Protein AF-A0A6N2KAD8-F1 (afdb_monomer)

Mean predicted aligned error: 11.64 Å

Sequence (300 aa):
MELSVMSPTTQHYRTEHLSIYVLIYKGTITRDLGCKNCVYDIFDDVSETNFPGFKKAIWLECSQEQNEIIFVPSGWYHQVHNLEDTISINHNWFNAYNLSWVLDLLSRDYKEAKEYIEDIRDICDDFEGLCQRNLAANTGMNFSDFFIFLSRFFLANILQLCCQLREDGMSGWSSSKMAKHLVFNLASIRRIALKLTSMDFVAGNHGFFLDLMETLDDPNFLELCLDVGRIYGKIHEQQNCSFDTKKAWMVEFLDYSSHIRNLEDFVKFIDYSVAKLSATFSEEFFLVSGLNNWPLFEDQ

Foldseek 3Di:
DDDDDDDDPDDDDDPDKWKKKKKKWDDPQQQPPDDPDGDPDLPDDDDCVRGVCSVVIDIDIDMAIPPGDDDHDPPIDMDMDTPDPHDDDDDDDDALQCVVVVVVVLVVQLVVLLVVCVVCVVVDPCSLVSSQVSSCVPVVHGVLRVLVVLLLLLLLLLLLLVQVCVPPDLPCQLVAPLNLVSLSRLLSSLVVLVVVVPDPSQPPPQANDDQVVVCVVPVVSVVVSQVVQVVSCVVRVHDGGDVVSSVVVCVVLCVLRVPCGHSVSVSVSSVVSLVVVCVVSVPNPSSVCSNVPDDHPPPD

Solvent-accessible surface area (backbone atoms only — not comparable to full-atom values): 18118 Å² total; per-residue (Å²): 141,86,90,79,92,74,85,75,80,88,71,90,72,86,88,74,79,39,39,34,40,38,39,40,36,69,71,63,41,38,35,59,104,80,44,98,46,59,71,86,54,85,89,52,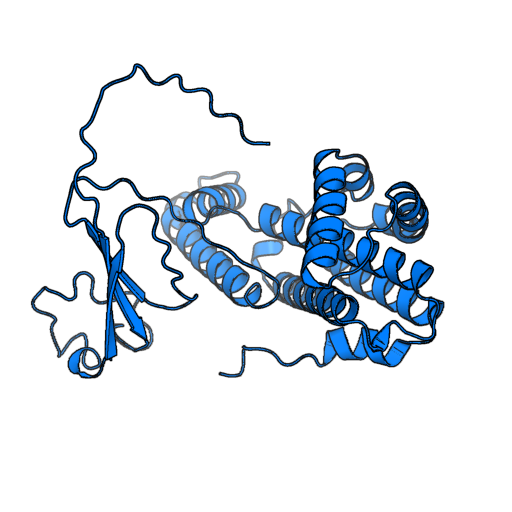94,73,54,52,91,59,23,73,40,49,89,73,50,56,78,46,78,47,73,42,47,76,93,61,82,84,86,79,62,90,93,52,50,70,52,79,44,68,79,41,95,63,86,85,86,86,82,92,84,83,49,60,91,44,50,66,60,51,51,53,49,52,52,51,46,36,52,50,42,39,64,76,50,53,90,48,46,94,79,38,96,57,48,65,62,49,28,40,51,48,19,22,72,74,72,72,48,29,70,67,54,50,48,54,49,47,52,53,52,43,51,42,35,54,44,49,52,56,50,50,58,67,74,64,40,90,87,47,52,95,75,37,67,59,50,54,51,40,46,44,39,47,22,36,45,50,54,50,45,54,56,54,66,74,41,79,83,70,70,51,95,75,56,57,71,51,60,49,68,60,47,66,70,31,67,68,48,49,50,50,42,51,48,52,41,52,50,50,19,61,78,60,78,44,84,73,78,62,67,71,64,45,56,59,54,46,62,72,58,46,82,63,34,92,64,31,52,32,59,66,41,44,48,52,48,52,53,49,55,48,52,52,49,23,67,74,64,76,43,48,67,59,62,55,42,40,51,74,65,60,88,64,81,82,84,115

Structure (mmCIF, N/CA/C/O backbone):
data_AF-A0A6N2KAD8-F1
#
_entry.id   AF-A0A6N2KAD8-F1
#
loop_
_atom_site.group_PDB
_atom_site.id
_atom_site.type_symbol
_atom_site.label_atom_id
_atom_site.label_alt_id
_atom_site.label_comp_id
_atom_site.label_asym_id
_atom_site.label_entity_id
_atom_site.label_seq_id
_atom_site.pdbx_PDB_ins_code
_atom_site.Cartn_x
_atom_site.Cartn_y
_atom_site.Cartn_z
_atom_site.occupancy
_atom_site.B_iso_or_equiv
_atom_site.auth_seq_id
_atom_site.auth_comp_id
_atom_site.auth_asym_id
_atom_site.auth_atom_id
_atom_site.pdbx_PDB_model_num
ATOM 1 N N . MET A 1 1 ? -9.937 -11.026 -9.596 1.00 23.20 1 MET A N 1
ATOM 2 C CA . MET A 1 1 ? -11.048 -11.998 -9.662 1.00 23.20 1 MET A CA 1
ATOM 3 C C . MET A 1 1 ? -11.862 -11.888 -8.378 1.00 23.20 1 MET A C 1
ATOM 5 O O . MET A 1 1 ? -11.318 -12.146 -7.315 1.00 23.20 1 MET A O 1
ATOM 9 N N . GLU A 1 2 ? -13.117 -11.454 -8.464 1.00 20.30 2 GLU A N 1
ATOM 10 C CA . GLU A 1 2 ? -14.067 -11.427 -7.344 1.00 20.30 2 GLU A CA 1
ATOM 11 C C . GLU A 1 2 ? -15.216 -12.375 -7.719 1.00 20.30 2 GLU A C 1
ATOM 13 O O . GLU A 1 2 ? -15.796 -12.251 -8.798 1.00 20.30 2 GLU A O 1
ATOM 18 N N . LEU A 1 3 ? -15.498 -13.369 -6.876 1.00 24.61 3 LEU A N 1
ATOM 19 C CA . LEU A 1 3 ? -16.671 -14.233 -6.992 1.00 24.61 3 LEU A CA 1
ATOM 20 C C . LEU A 1 3 ? -17.483 -14.074 -5.711 1.00 24.61 3 LEU A C 1
ATOM 22 O O . LEU A 1 3 ? -17.132 -14.612 -4.666 1.00 24.61 3 LEU A O 1
ATOM 26 N N . SER A 1 4 ? -18.590 -13.351 -5.823 1.00 23.39 4 SER A N 1
ATOM 27 C CA . SER A 1 4 ? -19.693 -13.381 -4.872 1.00 23.39 4 SER A CA 1
ATOM 28 C C . SER A 1 4 ? -20.973 -13.535 -5.684 1.00 23.39 4 SER A C 1
ATOM 30 O O . SER A 1 4 ? -21.429 -12.614 -6.359 1.00 23.39 4 SER A O 1
ATOM 32 N N . VAL A 1 5 ? -21.510 -14.755 -5.687 1.00 31.45 5 VAL A N 1
ATOM 33 C CA . VAL A 1 5 ? -22.859 -15.041 -6.172 1.00 31.45 5 VAL A CA 1
ATOM 34 C C . VAL A 1 5 ? -23.786 -14.902 -4.973 1.00 31.45 5 VAL A C 1
ATOM 36 O O . VAL A 1 5 ? -23.852 -15.792 -4.129 1.00 31.45 5 VAL A O 1
ATOM 39 N N . MET A 1 6 ? -24.538 -13.809 -4.917 1.00 24.03 6 MET A N 1
ATOM 40 C CA . MET A 1 6 ? -25.794 -13.759 -4.176 1.00 24.03 6 MET A CA 1
ATOM 41 C C . MET A 1 6 ? -26.866 -13.169 -5.087 1.00 24.03 6 MET A C 1
ATOM 43 O O . MET A 1 6 ? -26.789 -12.013 -5.495 1.00 24.03 6 MET A O 1
ATOM 47 N N . SER A 1 7 ? -27.866 -13.984 -5.437 1.00 29.94 7 SER A N 1
ATOM 48 C CA . SER A 1 7 ? -29.076 -13.489 -6.092 1.00 29.94 7 SER A CA 1
ATOM 49 C C . SER A 1 7 ? -29.870 -12.631 -5.105 1.00 29.94 7 SER A C 1
ATOM 51 O O . SER A 1 7 ? -30.179 -13.134 -4.021 1.00 29.94 7 SER A O 1
ATOM 53 N N . PRO A 1 8 ? -30.301 -11.414 -5.460 1.00 30.72 8 PRO A N 1
ATOM 54 C CA . PRO A 1 8 ? -31.272 -10.697 -4.660 1.00 30.72 8 PRO A CA 1
ATOM 55 C C . PRO A 1 8 ? -32.678 -11.047 -5.154 1.00 30.72 8 PRO A C 1
ATOM 57 O O . PRO A 1 8 ? -33.097 -10.661 -6.246 1.00 30.72 8 PRO A O 1
ATOM 60 N N . THR A 1 9 ? -33.435 -11.753 -4.317 1.00 27.23 9 THR A N 1
ATOM 61 C CA . THR A 1 9 ? -34.888 -11.576 -4.244 1.00 27.23 9 THR A CA 1
ATOM 62 C C . THR A 1 9 ? -35.184 -10.081 -4.154 1.00 27.23 9 THR A C 1
ATOM 64 O O . THR A 1 9 ? -34.723 -9.407 -3.236 1.00 27.23 9 THR A O 1
ATOM 67 N N . THR A 1 10 ? -35.910 -9.552 -5.136 1.00 30.08 10 THR A N 1
ATOM 68 C CA . THR A 1 10 ? -36.239 -8.130 -5.235 1.00 30.08 10 THR A CA 1
ATOM 69 C C . THR A 1 10 ? -37.211 -7.749 -4.122 1.00 30.08 10 THR A C 1
ATOM 71 O O . THR A 1 10 ? -38.413 -7.988 -4.222 1.00 30.08 10 THR A O 1
ATOM 74 N N . GLN A 1 11 ? -36.693 -7.157 -3.051 1.00 31.92 11 GLN A N 1
ATOM 75 C CA . GLN A 1 11 ? -37.492 -6.428 -2.076 1.00 31.92 11 GLN A CA 1
ATOM 76 C C . GLN A 1 11 ? -37.324 -4.939 -2.390 1.00 31.92 11 GLN A C 1
ATOM 78 O O . GLN A 1 11 ? -36.228 -4.390 -2.306 1.00 31.92 11 GLN A O 1
ATOM 83 N N . HIS A 1 12 ? -38.400 -4.306 -2.856 1.00 33.12 12 HIS A N 1
ATOM 84 C CA . HIS A 1 12 ? -38.423 -2.875 -3.139 1.00 33.12 12 HIS A CA 1
ATOM 85 C C . HIS A 1 12 ? -38.371 -2.089 -1.823 1.00 33.12 12 HIS A C 1
ATOM 87 O O . HIS A 1 12 ? -39.402 -1.877 -1.188 1.00 33.12 12 HIS A O 1
ATOM 93 N N . TYR A 1 13 ? -37.179 -1.639 -1.434 1.00 39.19 13 TYR A N 1
ATOM 94 C CA . TYR A 1 13 ? -37.015 -0.572 -0.451 1.00 39.19 13 TYR A CA 1
ATOM 95 C C . TYR A 1 13 ? -37.104 0.773 -1.181 1.00 39.19 13 TYR A C 1
ATOM 97 O O . TYR A 1 13 ? -36.435 0.982 -2.194 1.00 39.19 13 TYR A O 1
ATOM 105 N N . ARG A 1 14 ? -37.983 1.669 -0.715 1.00 37.59 14 ARG A N 1
ATOM 106 C CA . ARG A 1 14 ? -38.018 3.061 -1.185 1.00 37.59 14 ARG A CA 1
ATOM 107 C C . ARG A 1 14 ? -36.730 3.742 -0.730 1.00 37.59 14 ARG A C 1
ATOM 109 O O . ARG A 1 14 ? -36.535 3.924 0.462 1.00 37.59 14 ARG A O 1
ATOM 116 N N . THR A 1 15 ? -35.877 4.107 -1.677 1.00 42.56 15 THR A N 1
ATOM 117 C CA . THR A 1 15 ? -34.703 4.959 -1.467 1.00 42.56 15 THR A CA 1
ATOM 118 C C . THR A 1 15 ? -35.142 6.417 -1.554 1.00 42.56 15 THR A C 1
ATOM 120 O O . THR A 1 15 ? -35.030 7.039 -2.610 1.00 42.56 15 THR A O 1
ATOM 123 N N . GLU A 1 16 ? -35.728 6.944 -0.487 1.00 41.66 16 GLU A N 1
ATOM 124 C CA . GLU A 1 16 ? -35.933 8.385 -0.343 1.00 41.66 16 GLU A CA 1
ATOM 125 C C . GLU A 1 16 ? -34.997 8.844 0.770 1.00 41.66 16 GLU A C 1
ATOM 127 O O . GLU A 1 16 ? -35.239 8.503 1.916 1.00 41.66 16 GLU A O 1
ATOM 132 N N . HIS A 1 17 ? -33.943 9.562 0.361 1.00 46.69 17 HIS A N 1
ATOM 133 C CA . HIS A 1 17 ? -32.905 10.205 1.173 1.00 46.69 17 HIS A CA 1
ATOM 134 C C . HIS A 1 17 ? -32.002 9.236 1.969 1.00 46.69 17 HIS A C 1
ATOM 136 O O . HIS A 1 17 ? -32.429 8.382 2.726 1.00 46.69 17 HIS A O 1
ATOM 142 N N . LEU A 1 18 ? -30.702 9.267 1.671 1.00 52.09 18 LEU A N 1
ATOM 143 C CA . LEU A 1 18 ? -29.680 8.450 2.326 1.00 52.09 18 LEU A CA 1
ATOM 144 C C . LEU A 1 18 ? -28.501 9.380 2.538 1.00 52.09 18 LEU A C 1
ATOM 146 O O . LEU A 1 18 ? -27.775 9.672 1.586 1.00 52.09 18 LEU A O 1
ATOM 150 N N . SER A 1 19 ? -28.372 9.886 3.759 1.00 56.09 19 SER A N 1
ATOM 151 C CA . SER A 1 19 ? -27.404 10.918 4.094 1.00 56.09 19 SER A CA 1
ATOM 152 C C . SER A 1 19 ? -26.495 10.464 5.246 1.00 56.09 19 SER A C 1
ATOM 154 O O . SER A 1 19 ? -26.930 9.843 6.223 1.00 56.09 19 SER A O 1
ATOM 156 N N . ILE A 1 20 ? -25.189 10.698 5.103 1.00 63.97 20 ILE A N 1
ATOM 157 C CA . ILE A 1 20 ? -24.167 10.365 6.108 1.00 63.97 20 ILE A CA 1
ATOM 158 C C . ILE A 1 20 ? -23.552 11.657 6.605 1.00 63.97 20 ILE A C 1
ATOM 160 O O . ILE A 1 20 ? -22.964 12.393 5.823 1.00 63.97 20 ILE A O 1
ATOM 164 N N . TYR A 1 21 ? -23.616 11.910 7.903 1.00 62.03 21 TYR A N 1
ATOM 165 C CA . TYR A 1 21 ? -22.857 12.985 8.516 1.00 62.03 21 TYR A CA 1
ATOM 166 C C . TYR A 1 21 ? -21.430 12.512 8.795 1.00 62.03 21 TYR A C 1
ATOM 168 O O . TYR A 1 21 ? -21.223 11.522 9.502 1.00 62.03 21 TYR A O 1
ATOM 176 N N . VAL A 1 22 ? -20.445 13.219 8.252 1.00 64.06 22 VAL A N 1
ATOM 177 C CA . VAL A 1 22 ? -19.027 12.953 8.479 1.00 64.06 22 VAL A CA 1
ATOM 178 C C . VAL A 1 22 ? -18.402 14.178 9.121 1.00 64.06 22 VAL A C 1
ATOM 180 O O . VAL A 1 22 ? -18.421 15.273 8.554 1.00 64.06 22 VAL A O 1
ATOM 183 N N . LEU A 1 23 ? -17.795 13.975 10.287 1.00 58.72 23 LEU A N 1
ATOM 184 C CA . LEU A 1 23 ? -16.875 14.945 10.853 1.00 58.72 23 LEU A CA 1
ATOM 185 C C . LEU A 1 23 ? -15.443 14.504 10.602 1.00 58.72 23 LEU A C 1
ATOM 187 O O . LEU A 1 23 ? -15.096 13.375 10.935 1.00 58.72 23 LEU A O 1
ATOM 191 N N . ILE A 1 24 ? -14.610 15.393 10.067 1.00 62.09 24 ILE A N 1
ATOM 192 C CA . ILE A 1 24 ? -13.194 15.138 9.802 1.00 62.09 24 ILE A CA 1
ATOM 193 C C . ILE A 1 24 ? -12.339 16.188 10.513 1.00 62.09 24 ILE A C 1
ATOM 195 O O . ILE A 1 24 ? -12.651 17.379 10.471 1.00 62.09 24 ILE A O 1
ATOM 199 N N . TYR A 1 25 ? -11.241 15.781 11.151 1.00 60.50 25 TYR A N 1
ATOM 200 C CA . TYR A 1 25 ? -10.391 16.723 11.884 1.00 60.50 25 TYR A CA 1
ATOM 201 C C . TYR A 1 25 ? -8.906 16.367 11.882 1.00 60.50 25 TYR A C 1
ATOM 203 O O . TYR A 1 25 ? -8.491 15.213 11.745 1.00 60.50 25 TYR A O 1
ATOM 211 N N . LYS A 1 26 ? -8.099 17.418 12.070 1.00 44.81 26 LYS A N 1
ATOM 212 C CA . LYS A 1 26 ? -6.638 17.374 12.161 1.00 44.81 26 LYS A CA 1
ATOM 213 C C . LYS A 1 26 ? -6.205 18.002 13.489 1.00 44.81 26 LYS A C 1
ATOM 215 O O . LYS A 1 26 ? -6.362 19.206 13.679 1.00 44.81 26 LYS A O 1
ATOM 220 N N . GLY A 1 27 ? -5.660 17.205 14.409 1.00 51.66 27 GLY A N 1
ATOM 221 C CA . GLY A 1 27 ? -5.168 17.698 15.702 1.00 51.66 27 GLY A CA 1
ATOM 222 C C . GLY A 1 27 ? -5.157 16.653 16.821 1.00 51.66 27 GLY A C 1
ATOM 223 O O . GLY A 1 27 ? -5.702 15.560 16.682 1.00 51.66 27 GLY A O 1
ATOM 224 N N . THR A 1 28 ? -4.511 16.995 17.938 1.00 50.66 28 THR A N 1
ATOM 225 C CA . THR A 1 28 ? -4.328 16.122 19.107 1.00 50.66 28 THR A CA 1
ATOM 226 C C . THR A 1 28 ? -5.606 16.055 19.944 1.00 50.66 28 THR A C 1
ATOM 228 O O . THR A 1 28 ? -5.837 16.874 20.831 1.00 50.66 28 THR A O 1
ATOM 231 N N . ILE A 1 29 ? -6.437 15.055 19.673 1.00 53.34 29 ILE A N 1
ATOM 232 C CA . ILE A 1 29 ? -7.527 14.622 20.566 1.00 53.34 29 ILE A CA 1
ATOM 233 C C . ILE A 1 29 ? -7.147 13.358 21.353 1.00 53.34 29 ILE A C 1
ATOM 235 O O . ILE A 1 29 ? -8.005 12.657 21.885 1.00 53.34 29 ILE A O 1
ATOM 239 N N . THR A 1 30 ? -5.862 13.009 21.335 1.00 48.25 30 THR A N 1
ATOM 240 C CA . THR A 1 30 ? -5.321 11.859 22.044 1.00 48.25 30 THR A CA 1
ATOM 241 C C . THR A 1 30 ? -5.012 12.256 23.478 1.00 48.25 30 THR A C 1
ATOM 243 O O . THR A 1 30 ? -4.593 13.383 23.764 1.00 48.25 30 THR A O 1
ATOM 246 N N . ARG A 1 31 ? -5.222 11.315 24.395 1.00 42.31 31 ARG A N 1
ATOM 247 C CA . ARG A 1 31 ? -4.838 11.453 25.799 1.00 42.31 31 ARG A CA 1
ATOM 248 C C . ARG A 1 31 ? -3.303 11.373 25.885 1.00 42.31 31 ARG A C 1
ATOM 250 O O . ARG A 1 31 ? -2.750 10.285 25.916 1.00 42.31 31 ARG A O 1
ATOM 257 N N . ASP A 1 32 ? -2.614 12.512 25.851 1.00 38.78 32 ASP A N 1
ATOM 258 C CA . ASP A 1 32 ? -1.146 12.622 25.732 1.00 38.78 32 ASP A CA 1
ATOM 259 C C . ASP A 1 32 ? -0.533 11.978 24.465 1.00 38.78 32 ASP A C 1
ATOM 261 O O . ASP A 1 32 ? -1.127 11.137 23.790 1.00 38.78 32 ASP A O 1
ATOM 265 N N . LEU A 1 33 ? 0.700 12.377 24.124 1.00 41.53 33 LEU A N 1
ATOM 266 C CA . LEU A 1 33 ? 1.508 11.888 22.985 1.00 41.53 33 LEU A CA 1
ATOM 267 C C . LEU A 1 33 ? 1.951 10.407 23.110 1.00 41.53 33 LEU A C 1
ATOM 269 O O . LEU A 1 33 ? 2.973 10.005 22.560 1.00 41.53 33 LEU A O 1
ATOM 273 N N . GLY A 1 34 ? 1.189 9.582 23.830 1.00 38.88 34 GLY A N 1
ATOM 274 C CA . GLY A 1 34 ? 1.528 8.185 24.092 1.00 38.88 34 GLY A CA 1
ATOM 275 C C . GLY A 1 34 ? 0.388 7.276 24.559 1.00 38.88 34 GLY A C 1
ATOM 276 O O . GLY A 1 34 ? 0.633 6.076 24.669 1.00 38.88 34 GLY A O 1
ATOM 277 N N . CYS A 1 35 ? -0.839 7.763 24.815 1.00 41.09 35 CYS A N 1
ATOM 278 C CA . CYS A 1 35 ? -1.953 6.861 25.148 1.00 41.09 35 CYS A CA 1
ATOM 279 C C . CYS A 1 35 ? -2.883 6.624 23.951 1.00 41.09 35 CYS A C 1
ATOM 281 O O . CYS A 1 35 ? -3.292 7.550 23.254 1.00 41.09 35 CYS A O 1
ATOM 283 N N . LYS A 1 36 ? -3.279 5.356 23.790 1.00 52.25 36 LYS A N 1
ATOM 284 C CA . LYS A 1 36 ? -4.103 4.787 22.709 1.00 52.25 36 LYS A CA 1
ATOM 285 C C . LYS A 1 36 ? -5.565 5.275 22.649 1.00 52.25 36 LYS A C 1
ATOM 287 O O . LYS A 1 36 ? -6.360 4.702 21.915 1.00 52.25 36 LYS A O 1
ATOM 292 N N . ASN A 1 37 ? -5.943 6.305 23.407 1.00 59.34 37 ASN A N 1
ATOM 293 C CA . ASN A 1 37 ? -7.341 6.720 23.526 1.00 59.34 37 ASN A CA 1
ATOM 294 C C . ASN A 1 37 ? -7.551 8.074 22.850 1.00 59.34 37 ASN A C 1
ATOM 296 O O . ASN A 1 37 ? -7.031 9.094 23.309 1.00 59.34 37 ASN A O 1
ATOM 300 N N . CYS A 1 38 ? -8.326 8.052 21.769 1.00 65.56 38 CYS A N 1
ATOM 301 C CA . CYS A 1 38 ? -8.962 9.222 21.178 1.00 65.56 38 CYS A CA 1
ATOM 302 C C . CYS A 1 38 ? -10.305 9.478 21.870 1.00 65.56 38 CYS A C 1
ATOM 304 O O . CYS A 1 38 ? -10.858 8.583 22.515 1.00 65.56 38 CYS A O 1
ATOM 306 N N . VAL A 1 39 ? -10.837 10.688 21.721 1.00 74.75 39 VAL A N 1
ATOM 307 C CA . VAL A 1 39 ? -12.253 10.958 21.996 1.00 74.75 39 VAL A CA 1
ATOM 308 C C . VAL A 1 39 ? -13.098 9.990 21.163 1.00 74.75 39 VAL A C 1
ATOM 310 O O . VAL A 1 39 ? -12.925 9.927 19.949 1.00 74.75 39 VAL A O 1
ATOM 313 N N . TYR A 1 40 ? -13.935 9.194 21.833 1.00 73.31 40 TYR A N 1
ATOM 314 C CA . TYR A 1 40 ? -14.747 8.153 21.196 1.00 73.31 40 TYR A CA 1
ATOM 315 C C . TYR A 1 40 ? -15.963 8.743 20.483 1.00 73.31 40 TYR A C 1
ATOM 317 O O . TYR A 1 40 ? -16.200 8.441 19.319 1.00 73.31 40 TYR A O 1
ATOM 325 N N . ASP A 1 41 ? -16.691 9.604 21.192 1.00 82.25 41 ASP A N 1
ATOM 326 C CA . ASP A 1 41 ? -17.773 10.409 20.652 1.00 82.25 41 ASP A CA 1
ATOM 327 C C . ASP A 1 41 ? -17.498 11.869 21.005 1.00 82.25 41 ASP A C 1
ATOM 329 O O . ASP A 1 41 ? -17.355 12.243 22.170 1.00 82.25 41 ASP A O 1
ATOM 333 N N . ILE A 1 42 ? -17.356 12.690 19.978 1.00 80.06 42 ILE A N 1
ATOM 334 C CA . ILE A 1 42 ? -17.125 14.129 20.111 1.00 80.06 42 ILE A CA 1
ATOM 335 C C . ILE A 1 42 ? -18.375 14.908 20.538 1.00 80.06 42 ILE A C 1
ATOM 337 O O . ILE A 1 42 ? -18.253 16.073 20.917 1.00 80.06 42 ILE A O 1
ATOM 341 N N . PHE A 1 43 ? -19.558 14.301 20.416 1.00 81.31 43 PHE A N 1
ATOM 342 C CA . PHE A 1 43 ? -20.832 14.899 20.810 1.00 81.31 43 PHE A CA 1
ATOM 343 C C . PHE A 1 43 ? -21.164 14.643 22.284 1.00 81.31 43 PHE A C 1
ATOM 345 O O . PHE A 1 43 ? -22.058 15.295 22.827 1.00 81.31 43 PHE A O 1
ATOM 352 N N . ASP A 1 44 ? -20.433 13.735 22.933 1.00 84.19 44 ASP A N 1
ATOM 353 C CA . ASP A 1 44 ? -20.523 13.485 24.369 1.00 84.19 44 ASP A CA 1
ATOM 354 C C . ASP A 1 44 ? -19.812 14.574 25.197 1.00 84.19 44 ASP A C 1
ATOM 356 O O . ASP A 1 44 ? -19.125 15.462 24.684 1.00 84.19 44 ASP A O 1
ATOM 360 N N . ASP A 1 45 ? -19.963 14.507 26.524 1.00 85.19 45 ASP A N 1
ATOM 361 C CA . ASP A 1 45 ? -19.240 15.380 27.454 1.00 85.19 45 ASP A CA 1
ATOM 362 C C . ASP A 1 45 ? -17.744 15.010 27.504 1.00 85.19 45 ASP A C 1
ATOM 364 O O . ASP A 1 45 ? -17.290 14.158 28.280 1.00 85.19 45 ASP A O 1
ATOM 368 N N . VAL A 1 46 ? -16.960 15.636 26.622 1.00 84.25 46 VAL A N 1
ATOM 369 C CA . VAL A 1 46 ? -15.520 15.394 26.508 1.00 84.25 46 VAL A CA 1
ATOM 370 C C . VAL A 1 46 ? -14.755 16.110 27.619 1.00 84.25 46 VAL A C 1
ATOM 372 O O . VAL A 1 46 ? -14.589 17.329 27.637 1.00 84.25 46 VAL A O 1
ATOM 375 N N . SER A 1 47 ? -14.184 15.315 28.521 1.00 84.38 47 SER A N 1
ATOM 376 C CA . SER A 1 47 ? -13.348 15.793 29.622 1.00 84.38 47 SER A CA 1
ATOM 377 C C . SER A 1 47 ? -12.088 16.534 29.137 1.00 84.38 47 SER A C 1
ATOM 379 O O . SER A 1 47 ? -11.125 15.926 28.669 1.00 84.38 47 SER A O 1
ATOM 381 N N . GLU A 1 48 ? -12.043 17.851 29.355 1.00 80.19 48 GLU A N 1
ATOM 382 C CA . GLU A 1 48 ? -10.887 18.710 29.034 1.00 80.19 48 GLU A CA 1
ATOM 383 C C . GLU A 1 48 ? -9.624 18.379 29.836 1.00 80.19 48 GLU A C 1
ATOM 385 O O . GLU A 1 48 ? -8.515 18.669 29.394 1.00 80.19 48 GLU A O 1
ATOM 390 N N . THR A 1 49 ? -9.770 17.764 31.011 1.00 84.00 49 THR A N 1
ATOM 391 C CA . THR A 1 49 ? -8.626 17.279 31.792 1.00 84.00 49 THR A CA 1
ATOM 392 C C . THR A 1 49 ? -7.963 16.073 31.135 1.00 84.00 49 THR A C 1
ATOM 394 O O . THR A 1 49 ? -6.747 15.937 31.220 1.00 84.00 49 THR A O 1
ATOM 397 N N . ASN A 1 50 ? -8.737 15.219 30.459 1.00 80.06 50 ASN A N 1
ATOM 398 C CA . ASN A 1 50 ? -8.210 14.082 29.707 1.00 80.06 50 ASN A CA 1
ATOM 399 C C . ASN A 1 50 ? -7.799 14.467 28.277 1.00 80.06 50 ASN A C 1
ATOM 401 O O . ASN A 1 50 ? -6.854 13.891 27.744 1.00 80.06 50 ASN A O 1
ATOM 405 N N . PHE A 1 51 ? -8.480 15.443 27.671 1.00 82.19 51 PHE A N 1
ATOM 406 C CA . PHE A 1 51 ? -8.275 15.865 26.284 1.00 82.19 51 PHE A CA 1
ATOM 407 C C . PHE A 1 51 ? -8.105 17.390 26.180 1.00 82.19 51 PHE A C 1
ATOM 409 O O . PHE A 1 51 ? -8.952 18.085 25.614 1.00 82.19 51 PHE A O 1
ATOM 416 N N . PRO A 1 52 ? -6.993 17.949 26.687 1.00 80.81 52 PRO A N 1
ATOM 417 C CA . PRO A 1 52 ? -6.790 19.401 26.749 1.00 80.81 52 PRO A CA 1
ATOM 418 C C . PRO A 1 52 ? -6.689 20.069 25.366 1.00 80.81 52 PRO A C 1
ATOM 420 O O . PRO A 1 52 ? -6.842 21.287 25.244 1.00 80.81 52 PRO A O 1
ATOM 423 N N . GLY A 1 53 ? -6.424 19.286 24.314 1.00 78.81 53 GLY A N 1
ATOM 424 C CA . GLY A 1 53 ? -6.407 19.738 22.921 1.00 78.81 53 GLY A CA 1
ATOM 425 C C . GLY A 1 53 ? -7.789 19.840 22.269 1.00 78.81 53 GLY A C 1
ATOM 426 O O . GLY A 1 53 ? -7.910 20.517 21.250 1.00 78.81 53 GLY A O 1
ATOM 427 N N . PHE A 1 54 ? -8.833 19.243 22.858 1.00 82.19 54 PHE A N 1
ATOM 428 C CA . PHE A 1 54 ? -10.142 19.083 22.214 1.00 82.19 54 PHE A CA 1
ATOM 429 C C . PHE A 1 54 ? -10.786 20.420 21.821 1.00 82.19 54 PHE A C 1
ATOM 431 O O . PHE A 1 54 ? -11.144 20.618 20.665 1.00 82.19 54 PHE A O 1
ATOM 438 N N . LYS A 1 55 ? -10.818 21.404 22.731 1.00 81.94 55 LYS A N 1
ATOM 439 C CA . LYS A 1 55 ? -11.360 22.750 22.448 1.00 81.94 55 LYS A CA 1
ATOM 440 C C . LYS A 1 55 ? -10.592 23.543 21.386 1.00 81.94 55 LYS A C 1
ATOM 442 O O . LYS A 1 55 ? -11.093 24.555 20.906 1.00 81.94 55 LYS A O 1
ATOM 447 N N . LYS A 1 56 ? -9.356 23.143 21.079 1.00 82.06 56 LYS A N 1
ATOM 448 C CA . LYS A 1 56 ? -8.503 23.800 20.078 1.00 82.06 56 LYS A CA 1
ATOM 449 C C . LYS A 1 56 ? -8.559 23.098 18.724 1.00 82.06 56 LYS A C 1
ATOM 451 O O . LYS A 1 56 ? -7.970 23.608 17.772 1.00 82.06 56 LYS A O 1
ATOM 456 N N . ALA A 1 57 ? -9.197 21.932 18.646 1.00 78.69 57 ALA A N 1
ATOM 457 C CA . ALA A 1 57 ? -9.319 21.192 17.406 1.00 78.69 57 ALA A CA 1
ATOM 458 C C . ALA A 1 57 ? -10.216 21.951 16.420 1.00 78.69 57 ALA A C 1
ATOM 460 O O . ALA A 1 57 ? -11.190 22.602 16.801 1.00 78.69 57 ALA A O 1
ATOM 461 N N . ILE A 1 58 ? -9.842 21.879 15.145 1.00 80.94 58 ILE A N 1
ATOM 462 C CA . ILE A 1 58 ? -10.626 22.411 14.034 1.00 80.94 58 ILE A CA 1
ATOM 463 C C . ILE A 1 58 ? -11.300 21.224 13.360 1.00 80.94 58 ILE A C 1
ATOM 465 O O . ILE A 1 58 ? -10.637 20.235 13.034 1.00 80.94 58 ILE A O 1
ATOM 469 N N . TRP A 1 59 ? -12.601 21.360 13.139 1.00 80.50 59 TRP A N 1
ATOM 470 C CA . TRP A 1 59 ? -13.448 20.325 12.572 1.00 80.50 59 TRP A CA 1
ATOM 471 C C . TRP A 1 59 ? -13.979 20.765 11.211 1.00 80.50 59 TRP A C 1
ATOM 473 O O . TRP A 1 59 ? -14.267 21.945 10.997 1.00 80.50 59 TRP A O 1
ATOM 483 N N . LEU A 1 60 ? -14.091 19.811 10.296 1.00 84.25 60 LEU A N 1
ATOM 484 C CA . LEU A 1 60 ? -14.822 19.946 9.046 1.00 84.25 60 LEU A CA 1
ATOM 485 C C . LEU A 1 60 ? -16.032 19.029 9.119 1.00 84.25 60 LEU A C 1
ATOM 487 O O . LEU A 1 60 ? -15.883 17.854 9.445 1.00 84.25 60 LEU A O 1
ATOM 491 N N . GLU A 1 61 ? -17.200 19.565 8.797 1.00 86.25 61 GLU A N 1
ATOM 492 C CA . GLU A 1 61 ? -18.458 18.826 8.820 1.00 86.25 61 GLU A CA 1
ATOM 493 C C . GLU A 1 61 ? -19.041 18.797 7.413 1.00 86.25 61 GLU A C 1
ATOM 495 O O . GLU A 1 61 ? -19.067 19.820 6.720 1.00 86.25 61 GLU A O 1
ATOM 500 N N . CYS A 1 62 ? -19.504 17.628 6.985 1.00 87.56 62 CYS A N 1
ATOM 501 C CA . CYS A 1 62 ? -20.249 17.486 5.746 1.00 87.56 62 CYS A CA 1
ATOM 502 C C . CYS A 1 62 ? -21.298 16.379 5.852 1.00 87.56 62 CYS A C 1
ATOM 504 O O . CYS A 1 62 ? -21.166 15.441 6.636 1.00 87.56 62 CYS A O 1
ATOM 506 N N . SER A 1 63 ? -22.341 16.499 5.036 1.00 89.19 63 SER A N 1
ATOM 507 C CA . SER A 1 63 ? -23.292 15.430 4.759 1.00 89.19 63 SER A CA 1
ATOM 508 C C . SER A 1 63 ? -22.981 14.836 3.381 1.00 89.19 63 SER A C 1
ATOM 510 O O . SER A 1 63 ? -22.803 15.588 2.426 1.00 89.19 63 SER A O 1
ATOM 512 N N . GLN A 1 64 ? -22.868 13.512 3.290 1.00 88.31 64 GLN A N 1
ATOM 513 C CA . GLN A 1 64 ? -22.750 12.765 2.037 1.00 88.31 64 GLN A CA 1
ATOM 514 C C . GLN A 1 64 ? -24.127 12.267 1.628 1.00 88.31 64 GLN A C 1
ATOM 516 O O . GLN A 1 64 ? -24.697 11.428 2.326 1.00 88.31 64 GLN A O 1
ATOM 521 N N . GLU A 1 65 ? -24.628 12.738 0.497 1.00 90.38 65 GLU A N 1
ATOM 522 C CA . GLU A 1 65 ? -25.887 12.280 -0.081 1.00 90.38 65 GLU A CA 1
ATOM 523 C C . GLU A 1 65 ? -25.689 11.050 -0.982 1.00 90.38 65 GLU A C 1
ATOM 525 O O . GLU A 1 65 ? -24.573 10.627 -1.314 1.00 90.38 65 GLU A O 1
ATOM 530 N N . GLN A 1 66 ? -26.799 10.461 -1.426 1.00 90.94 66 GLN A N 1
ATOM 531 C CA . GLN A 1 66 ? -26.772 9.320 -2.335 1.00 90.94 66 GLN A CA 1
ATOM 532 C C . GLN A 1 66 ? -25.960 9.624 -3.608 1.00 90.94 66 GLN A C 1
ATOM 534 O O . GLN A 1 66 ? -26.202 10.609 -4.305 1.00 90.94 66 GLN A O 1
ATOM 539 N N . ASN A 1 67 ? -25.068 8.697 -3.970 1.00 88.75 67 ASN A N 1
ATOM 540 C CA . ASN A 1 67 ? -24.148 8.781 -5.114 1.00 88.75 67 ASN A CA 1
ATOM 541 C C . ASN A 1 67 ? -23.030 9.828 -4.982 1.00 88.75 67 ASN A C 1
ATOM 543 O O . ASN A 1 67 ? -22.273 10.018 -5.937 1.00 88.75 67 ASN A O 1
ATOM 547 N N . GLU A 1 68 ? -22.885 10.480 -3.829 1.00 92.06 68 GLU A N 1
ATOM 548 C CA . GLU A 1 68 ? -21.716 11.310 -3.549 1.00 92.06 68 GLU A CA 1
ATOM 549 C C . GLU A 1 68 ? -20.540 10.462 -3.058 1.00 92.06 68 GLU A C 1
ATOM 551 O O . GLU A 1 68 ? -20.702 9.340 -2.574 1.00 92.06 68 GLU A O 1
ATOM 556 N N . ILE A 1 69 ? -19.330 11.005 -3.183 1.00 90.56 69 ILE A N 1
ATOM 557 C CA . ILE A 1 69 ? -18.093 10.373 -2.722 1.00 90.56 69 ILE A CA 1
ATOM 558 C C . ILE A 1 69 ? -17.366 11.370 -1.831 1.00 90.56 69 ILE A C 1
ATOM 560 O O . ILE A 1 69 ? -17.094 12.496 -2.248 1.00 90.56 69 ILE A O 1
ATOM 564 N N . ILE A 1 70 ? -16.994 10.930 -0.631 1.00 89.62 70 ILE A N 1
ATOM 565 C CA . ILE A 1 70 ? -16.082 11.664 0.242 1.00 89.62 70 ILE A CA 1
ATOM 566 C C . ILE A 1 70 ? -14.706 11.012 0.173 1.00 89.62 70 ILE A C 1
ATOM 568 O O . ILE A 1 70 ? -14.560 9.804 0.344 1.00 89.62 70 ILE A O 1
ATOM 572 N N . PHE A 1 71 ? -13.681 11.834 -0.038 1.00 88.94 71 PHE A N 1
ATOM 573 C CA . PHE A 1 71 ? -12.297 11.431 0.166 1.00 88.94 71 PHE A CA 1
ATOM 574 C C . PHE A 1 71 ? -11.835 11.890 1.549 1.00 88.94 71 PHE A C 1
ATOM 576 O O . PHE A 1 71 ? -11.691 13.089 1.791 1.00 88.94 71 PHE A O 1
ATOM 583 N N . VAL A 1 72 ? -11.582 10.933 2.443 1.00 86.31 72 VAL A N 1
ATOM 584 C CA . VAL A 1 72 ? -10.967 11.193 3.749 1.00 86.31 72 VAL A CA 1
ATOM 585 C C . VAL A 1 72 ? -9.456 10.986 3.615 1.00 86.31 72 VAL A C 1
ATOM 587 O O . VAL A 1 72 ? -9.028 9.860 3.346 1.00 86.31 72 VAL A O 1
ATOM 590 N N . PRO A 1 73 ? -8.619 12.029 3.771 1.00 83.38 73 PRO A N 1
ATOM 591 C CA . PRO A 1 73 ? -7.184 11.856 3.608 1.00 83.38 73 PRO A CA 1
ATOM 592 C C . PRO A 1 73 ? -6.595 10.969 4.713 1.00 83.38 73 PRO A C 1
ATOM 594 O O . PRO A 1 73 ? -7.049 10.970 5.857 1.00 83.38 73 PRO A O 1
ATOM 597 N N . SER A 1 74 ? -5.533 10.236 4.384 1.00 76.56 74 SER A N 1
ATOM 598 C CA . SER A 1 74 ? -4.828 9.391 5.349 1.00 76.56 74 SER A CA 1
ATOM 599 C C . SER A 1 74 ? -4.362 10.191 6.576 1.00 76.56 74 SER A C 1
ATOM 601 O O . SER A 1 74 ? -3.899 11.326 6.457 1.00 76.56 74 SER A O 1
ATOM 603 N N . GLY A 1 75 ? -4.493 9.590 7.762 1.00 75.25 75 GLY A N 1
ATOM 604 C CA . GLY A 1 75 ? -4.137 10.218 9.041 1.00 75.25 75 GLY A CA 1
ATOM 605 C C . GLY A 1 75 ? -5.184 11.190 9.596 1.00 75.25 75 GLY A C 1
ATOM 606 O O . GLY A 1 75 ? -4.980 11.732 10.681 1.00 75.25 75 GLY A O 1
ATOM 607 N N . TRP A 1 76 ? -6.299 11.408 8.893 1.00 81.62 76 TRP A N 1
ATOM 608 C CA . TRP A 1 76 ? -7.406 12.190 9.428 1.00 81.62 76 TRP A CA 1
ATOM 609 C C . TRP A 1 76 ? -8.321 11.315 10.266 1.00 81.62 76 TRP A C 1
ATOM 611 O O . TRP A 1 76 ? -8.819 10.273 9.827 1.00 81.62 76 TRP A O 1
ATOM 621 N N . TYR A 1 77 ? -8.581 11.786 11.474 1.00 79.56 77 TYR A N 1
ATOM 622 C CA . TYR A 1 77 ? -9.620 11.202 12.287 1.00 79.56 77 TYR A CA 1
ATOM 623 C C . TYR A 1 77 ? -10.986 11.608 11.748 1.00 79.56 77 TYR A C 1
ATOM 625 O O . TYR A 1 77 ? -11.162 12.727 11.252 1.00 79.56 77 TYR A O 1
ATOM 633 N N . HIS A 1 78 ? -11.943 10.695 11.863 1.00 84.44 78 HIS A N 1
ATOM 634 C CA . HIS A 1 78 ? -13.294 10.930 11.406 1.00 84.44 78 HIS A CA 1
ATOM 635 C C . HIS A 1 78 ? -14.317 10.196 12.267 1.00 84.44 78 HIS A C 1
ATOM 637 O O . HIS A 1 78 ? -14.083 9.066 12.694 1.00 84.44 78 HIS A O 1
ATOM 643 N N . GLN A 1 79 ? -15.454 10.849 12.496 1.00 84.88 79 GLN A N 1
ATOM 644 C CA . GLN A 1 79 ? -16.630 10.250 13.119 1.00 84.88 79 GLN A CA 1
ATOM 645 C C . GLN A 1 79 ? -17.777 10.299 12.116 1.00 84.88 79 GLN A C 1
ATOM 647 O O . GLN A 1 79 ? -18.007 11.323 11.471 1.00 84.88 79 GLN A O 1
ATOM 652 N N . VAL A 1 80 ? -18.463 9.169 11.965 1.00 87.25 80 VAL A N 1
ATOM 653 C CA . VAL A 1 80 ? -19.506 8.974 10.959 1.00 87.25 80 VAL A CA 1
ATOM 654 C C . VAL A 1 80 ? -20.818 8.665 11.660 1.00 87.25 80 VAL A C 1
ATOM 656 O O . VAL A 1 80 ? -20.867 7.794 12.529 1.00 87.25 80 VAL A O 1
ATOM 659 N N . HIS A 1 81 ? -21.879 9.366 11.273 1.00 84.50 81 HIS A N 1
ATOM 660 C CA . HIS A 1 81 ? -23.229 9.134 11.763 1.00 84.50 81 HIS A CA 1
ATOM 661 C C . HIS A 1 81 ? -24.197 8.999 10.584 1.00 84.50 81 HIS A C 1
ATOM 663 O O . HIS A 1 81 ? -24.304 9.895 9.749 1.00 84.50 81 HIS A O 1
ATOM 669 N N . ASN A 1 82 ? -24.901 7.870 10.511 1.00 88.06 82 ASN A N 1
ATOM 670 C CA . ASN A 1 82 ? -25.951 7.667 9.517 1.00 88.06 82 ASN A CA 1
ATOM 671 C C . ASN A 1 82 ? -27.194 8.445 9.957 1.00 88.06 82 ASN A C 1
ATOM 673 O O . ASN A 1 82 ? -27.729 8.174 11.031 1.00 88.06 82 ASN A O 1
ATOM 677 N N . LEU A 1 83 ? -27.640 9.398 9.137 1.00 86.31 83 LEU A N 1
ATOM 678 C CA . LEU A 1 83 ? -28.833 10.200 9.429 1.00 86.31 83 LEU A CA 1
ATOM 679 C C . LEU A 1 83 ? -30.127 9.428 9.125 1.00 86.31 83 LEU A C 1
ATOM 681 O O . LEU A 1 83 ? -31.179 9.736 9.680 1.00 86.31 83 LEU A O 1
ATOM 685 N N . GLU A 1 84 ? -30.032 8.420 8.256 1.00 86.62 84 GLU A N 1
ATOM 686 C CA . GLU A 1 84 ? -31.130 7.591 7.752 1.00 86.62 84 GLU A CA 1
ATOM 687 C C . GLU A 1 84 ? -30.671 6.121 7.630 1.00 86.62 84 GLU A C 1
ATOM 689 O O . GLU A 1 84 ? -29.545 5.777 8.007 1.00 86.62 84 GLU A O 1
ATOM 694 N N . ASP A 1 85 ? -31.532 5.234 7.116 1.00 86.81 85 ASP A N 1
ATOM 695 C CA . ASP A 1 85 ? -31.211 3.816 6.882 1.00 86.81 85 ASP A CA 1
ATOM 696 C C . ASP A 1 85 ? -30.179 3.655 5.748 1.00 86.81 85 ASP A C 1
ATOM 698 O O . ASP A 1 85 ? -30.511 3.343 4.606 1.00 86.81 85 ASP A O 1
ATOM 702 N N . THR A 1 86 ? -28.902 3.867 6.062 1.00 85.50 86 THR A N 1
ATOM 703 C CA . THR A 1 86 ? -27.842 4.017 5.059 1.00 85.50 86 THR A CA 1
ATOM 704 C C . THR A 1 86 ? -27.058 2.741 4.764 1.00 85.50 86 THR A C 1
ATOM 706 O O . THR A 1 86 ? -26.560 2.062 5.661 1.00 85.50 86 THR A O 1
ATOM 709 N N . ILE A 1 87 ? -26.854 2.480 3.468 1.00 87.56 87 ILE A N 1
ATOM 710 C CA . ILE A 1 87 ? -25.815 1.579 2.958 1.00 87.56 87 ILE A CA 1
ATOM 711 C C . ILE A 1 87 ? -24.704 2.437 2.355 1.00 87.56 87 ILE A C 1
ATOM 713 O O . ILE A 1 87 ? -24.955 3.231 1.448 1.00 87.56 87 ILE A O 1
ATOM 717 N N . SER A 1 88 ? -23.474 2.248 2.826 1.00 87.31 88 SER A N 1
ATOM 718 C CA . SER A 1 88 ? -22.283 2.904 2.291 1.00 87.31 88 SER A CA 1
ATOM 719 C C . SER A 1 88 ? -21.207 1.881 1.936 1.00 87.31 88 SER A C 1
ATOM 721 O O . SER A 1 88 ? -21.144 0.792 2.508 1.00 87.31 88 SER A O 1
ATOM 723 N N . ILE A 1 89 ? -20.372 2.225 0.954 1.00 88.44 89 ILE A N 1
ATOM 724 C CA . ILE A 1 89 ? -19.219 1.423 0.540 1.00 88.44 89 ILE A CA 1
ATOM 725 C C . ILE A 1 89 ? -17.978 2.290 0.721 1.00 88.44 89 ILE A C 1
ATOM 727 O O . ILE A 1 89 ? -17.917 3.401 0.196 1.00 88.44 89 ILE A O 1
ATOM 731 N N . ASN A 1 90 ? -16.996 1.778 1.462 1.00 87.62 90 ASN A N 1
ATOM 732 C CA . ASN A 1 90 ? -15.718 2.440 1.694 1.00 87.62 90 ASN A CA 1
ATOM 733 C C . ASN A 1 90 ? -14.570 1.588 1.140 1.00 87.62 90 ASN A C 1
ATOM 735 O O . ASN A 1 90 ? -14.578 0.362 1.269 1.00 87.62 90 ASN A O 1
ATOM 739 N N . HIS A 1 91 ? -13.564 2.249 0.572 1.00 86.88 91 HIS A N 1
ATOM 740 C CA . HIS A 1 91 ? -12.327 1.624 0.132 1.00 86.88 91 HIS A CA 1
ATOM 741 C C . HIS A 1 91 ? -11.119 2.403 0.648 1.00 86.88 91 HIS A C 1
ATOM 743 O O . HIS A 1 91 ? -10.963 3.591 0.378 1.00 86.88 91 HIS A O 1
ATOM 749 N N . ASN A 1 92 ? -10.218 1.694 1.325 1.00 84.94 92 ASN A N 1
ATOM 750 C CA . ASN A 1 92 ? -8.902 2.219 1.662 1.00 84.94 92 ASN A CA 1
ATOM 751 C C . ASN A 1 92 ? -7.955 2.009 0.480 1.00 84.94 92 ASN A C 1
ATOM 753 O O . ASN A 1 92 ? -7.883 0.912 -0.078 1.00 84.94 92 ASN A O 1
ATOM 757 N N . TRP A 1 93 ? -7.203 3.046 0.117 1.00 85.75 93 TRP A N 1
ATOM 758 C CA . TRP A 1 93 ? -6.215 2.984 -0.957 1.00 85.75 93 TRP A CA 1
ATOM 759 C C . TRP A 1 93 ? -4.829 3.345 -0.444 1.00 85.75 93 TRP A C 1
ATOM 761 O O . TRP A 1 93 ? -4.654 4.245 0.379 1.00 85.75 93 TRP A O 1
ATOM 771 N N . PHE A 1 94 ? -3.824 2.677 -0.993 1.00 90.06 94 PHE A N 1
ATOM 772 C CA . PHE A 1 94 ? -2.437 3.040 -0.781 1.00 90.06 94 PHE A CA 1
ATOM 773 C C . PHE A 1 94 ? -1.651 2.943 -2.085 1.00 90.06 94 PHE A C 1
ATOM 775 O O . PHE A 1 94 ? -2.047 2.271 -3.038 1.00 90.06 94 PHE A O 1
ATOM 782 N N . ASN A 1 95 ? -0.561 3.692 -2.148 1.00 90.44 95 ASN A N 1
ATOM 783 C CA . ASN A 1 95 ? 0.325 3.801 -3.294 1.00 90.44 95 ASN A CA 1
ATOM 784 C C . ASN A 1 95 ? 1.730 4.194 -2.807 1.00 90.44 95 ASN A C 1
ATOM 786 O O . ASN A 1 95 ? 1.982 4.304 -1.608 1.00 90.44 95 ASN A O 1
ATOM 790 N N . ALA A 1 96 ? 2.649 4.449 -3.737 1.00 90.75 96 ALA A N 1
ATOM 791 C CA . ALA A 1 96 ? 4.032 4.802 -3.423 1.00 90.75 96 ALA A CA 1
ATOM 792 C C . ALA A 1 96 ? 4.194 5.971 -2.423 1.00 90.75 96 ALA A C 1
ATOM 794 O O . ALA A 1 96 ? 5.154 5.970 -1.654 1.00 90.75 96 ALA A O 1
ATOM 795 N N . TYR A 1 97 ? 3.250 6.920 -2.368 1.00 87.31 97 TYR A N 1
ATOM 796 C CA . TYR A 1 97 ? 3.313 8.073 -1.463 1.00 87.31 97 TYR A CA 1
ATOM 797 C C . TYR A 1 97 ? 3.074 7.720 0.009 1.00 87.31 97 TYR A C 1
ATOM 799 O O . TYR A 1 97 ? 3.602 8.414 0.874 1.00 87.31 97 TYR A O 1
ATOM 807 N N . ASN A 1 98 ? 2.305 6.669 0.308 1.00 88.12 98 ASN A N 1
ATOM 808 C CA . ASN A 1 98 ? 1.932 6.312 1.683 1.00 88.12 98 ASN A CA 1
ATOM 809 C C . ASN A 1 98 ? 2.339 4.886 2.095 1.00 88.12 98 ASN A C 1
ATOM 811 O O . ASN A 1 98 ? 1.956 4.438 3.174 1.00 88.12 98 ASN A O 1
ATOM 815 N N . LEU A 1 99 ? 3.162 4.186 1.301 1.00 91.81 99 LEU A N 1
ATOM 816 C CA . LEU A 1 99 ? 3.650 2.845 1.654 1.00 91.81 99 LEU A CA 1
ATOM 817 C C . LEU A 1 99 ? 4.351 2.782 3.021 1.00 91.81 99 LEU A C 1
ATOM 819 O O . LEU A 1 99 ? 4.280 1.751 3.683 1.00 91.81 99 LEU A O 1
ATOM 823 N N . SER A 1 100 ? 5.028 3.850 3.459 1.00 90.50 100 SER A N 1
ATOM 824 C CA . SER A 1 100 ? 5.646 3.867 4.792 1.00 90.50 100 SER A CA 1
ATOM 825 C C . SER A 1 100 ? 4.607 3.843 5.902 1.00 90.50 100 SER A C 1
ATOM 827 O O . SER A 1 100 ? 4.760 3.067 6.835 1.00 90.50 100 SER A O 1
ATOM 829 N N . TRP A 1 101 ? 3.512 4.588 5.759 1.00 89.25 101 TRP A N 1
ATOM 830 C CA . TRP A 1 101 ? 2.419 4.565 6.731 1.00 89.25 101 TRP A CA 1
ATOM 831 C C . TRP A 1 101 ? 1.714 3.208 6.769 1.00 89.25 101 TRP A C 1
ATOM 833 O O . TRP A 1 101 ? 1.282 2.778 7.833 1.00 89.25 101 TRP A O 1
ATOM 843 N N . VAL A 1 102 ? 1.635 2.507 5.632 1.00 91.88 102 VAL A N 1
ATOM 844 C CA . VAL A 1 102 ? 1.133 1.123 5.586 1.00 91.88 102 VAL A CA 1
ATOM 845 C C . VAL A 1 102 ? 2.062 0.179 6.350 1.00 91.88 102 VAL A C 1
ATOM 847 O O . VAL A 1 102 ? 1.585 -0.640 7.131 1.00 91.88 102 VAL A O 1
ATOM 850 N N . LEU A 1 103 ? 3.382 0.311 6.183 1.00 92.75 103 LEU A N 1
ATOM 851 C CA . LEU A 1 103 ? 4.345 -0.483 6.947 1.00 92.75 103 LEU A CA 1
ATOM 852 C C . LEU A 1 103 ? 4.251 -0.197 8.456 1.00 92.75 103 LEU A C 1
ATOM 854 O O . LEU A 1 103 ? 4.286 -1.131 9.259 1.00 92.75 103 LEU A O 1
ATOM 858 N N . ASP A 1 104 ? 4.108 1.070 8.841 1.00 90.44 104 ASP A N 1
ATOM 859 C CA . ASP A 1 104 ? 3.962 1.475 10.243 1.00 90.44 104 ASP A CA 1
ATOM 860 C C . ASP A 1 104 ? 2.665 0.915 10.853 1.00 90.44 104 ASP A C 1
ATOM 862 O O . ASP A 1 104 ? 2.682 0.387 11.968 1.00 90.44 104 ASP A O 1
ATOM 866 N N . LEU A 1 105 ? 1.558 0.969 10.099 1.00 89.19 105 LEU A N 1
ATOM 867 C CA . LEU A 1 105 ? 0.274 0.356 10.451 1.00 89.19 105 LEU A CA 1
ATOM 868 C C . LEU A 1 105 ? 0.432 -1.151 10.684 1.00 89.19 105 LEU A C 1
ATOM 870 O O . LEU A 1 105 ? 0.114 -1.628 11.770 1.00 89.19 105 LEU A O 1
ATOM 874 N N . LEU A 1 106 ? 0.985 -1.880 9.710 1.00 92.31 106 LEU A N 1
ATOM 875 C CA . LEU A 1 106 ? 1.195 -3.328 9.816 1.00 92.31 106 LEU A CA 1
ATOM 876 C C . LEU A 1 106 ? 2.082 -3.694 11.007 1.00 92.31 106 LEU A C 1
ATOM 878 O O . LEU A 1 106 ? 1.802 -4.652 11.719 1.00 92.31 106 LEU A O 1
ATOM 882 N N . SER A 1 107 ? 3.133 -2.914 11.256 1.00 91.94 107 SER A N 1
ATOM 883 C CA . SER A 1 107 ? 4.059 -3.145 12.370 1.00 91.94 107 SER A CA 1
ATOM 884 C C . SER A 1 107 ? 3.393 -2.948 13.726 1.00 91.94 107 SER A C 1
ATOM 886 O O . SER A 1 107 ? 3.610 -3.737 14.650 1.00 91.94 107 SER A O 1
ATOM 888 N N . ARG A 1 108 ? 2.568 -1.905 13.855 1.00 90.62 108 ARG A N 1
ATOM 889 C CA . ARG A 1 108 ? 1.796 -1.654 15.071 1.00 90.62 108 ARG A CA 1
ATOM 890 C C . ARG A 1 108 ? 0.761 -2.749 15.291 1.00 90.62 108 ARG A C 1
ATOM 892 O O . ARG A 1 108 ? 0.721 -3.318 16.377 1.00 90.62 108 ARG A O 1
ATOM 899 N N . ASP A 1 109 ? -0.033 -3.055 14.275 1.00 91.88 109 ASP A N 1
ATOM 900 C CA . ASP A 1 109 ? -1.123 -4.021 14.388 1.00 91.88 109 ASP A CA 1
ATOM 901 C C . ASP A 1 109 ? -0.578 -5.440 14.621 1.00 91.88 109 ASP A C 1
ATOM 903 O O . ASP A 1 109 ? -1.162 -6.206 15.383 1.00 91.88 109 ASP A O 1
ATOM 907 N N . TYR A 1 110 ? 0.594 -5.775 14.068 1.00 92.94 110 TYR A N 1
ATOM 908 C CA . TYR A 1 110 ? 1.299 -7.023 14.373 1.00 92.94 110 TYR A CA 1
ATOM 909 C C . TYR A 1 110 ? 1.692 -7.101 15.846 1.00 92.94 110 TYR A C 1
ATOM 911 O O . TYR A 1 110 ? 1.463 -8.119 16.500 1.00 92.94 110 TYR A O 1
ATOM 919 N N . LYS A 1 111 ? 2.273 -6.020 16.383 1.00 92.19 111 LYS A N 1
ATOM 920 C CA . LYS A 1 111 ? 2.650 -5.953 17.797 1.00 92.19 111 LYS A CA 1
ATOM 921 C C . LYS A 1 111 ? 1.427 -6.135 18.694 1.00 92.19 111 LYS A C 1
ATOM 923 O O . LYS A 1 111 ? 1.500 -6.898 19.651 1.00 92.19 111 LYS A O 1
ATOM 928 N N . GLU A 1 112 ? 0.315 -5.485 18.367 1.00 90.19 112 GLU A N 1
ATOM 929 C CA . GLU A 1 112 ? -0.934 -5.655 19.111 1.00 90.19 112 GLU A CA 1
ATOM 930 C C . GLU A 1 112 ? -1.461 -7.084 18.999 1.00 90.19 112 GLU A C 1
ATOM 932 O O . GLU A 1 112 ? -1.719 -7.712 20.022 1.00 90.19 112 GLU A O 1
ATOM 937 N N . ALA A 1 113 ? -1.552 -7.632 17.784 1.00 89.38 113 ALA A N 1
ATOM 938 C CA . ALA A 1 113 ? -2.005 -9.000 17.551 1.00 89.38 113 ALA A CA 1
ATOM 939 C C . ALA A 1 113 ? -1.186 -10.019 18.352 1.00 89.38 113 ALA A C 1
ATOM 941 O O . ALA A 1 113 ? -1.764 -10.943 18.914 1.00 89.38 113 ALA A O 1
ATOM 942 N N . LYS A 1 114 ? 0.133 -9.821 18.435 1.00 91.50 114 LYS A N 1
ATOM 943 C CA . LYS A 1 114 ? 1.058 -10.640 19.222 1.00 91.50 114 LYS A CA 1
ATOM 944 C C . LYS A 1 114 ? 0.833 -10.495 20.727 1.00 91.50 114 LYS A C 1
ATOM 946 O O . LYS A 1 114 ? 0.705 -11.501 21.414 1.00 91.50 114 LYS A O 1
ATOM 951 N N . GLU A 1 115 ? 0.754 -9.262 21.232 1.00 92.94 115 GLU A N 1
ATOM 952 C CA . GLU A 1 115 ? 0.505 -8.975 22.653 1.00 92.94 115 GLU A CA 1
ATOM 953 C C . GLU A 1 115 ? -0.835 -9.556 23.134 1.00 92.94 115 GLU A C 1
ATOM 955 O O . GLU A 1 115 ? -0.915 -10.053 24.256 1.00 92.94 115 GLU A O 1
ATOM 960 N N . TYR A 1 116 ? -1.870 -9.542 22.285 1.00 92.12 116 TYR A N 1
ATOM 961 C CA . TYR A 1 116 ? -3.205 -10.051 22.618 1.00 92.12 116 TYR A CA 1
ATOM 962 C C . TYR A 1 116 ? -3.272 -11.561 22.863 1.00 92.12 116 TYR A C 1
ATOM 964 O O . TYR A 1 116 ? -4.178 -12.001 23.567 1.00 92.12 116 TYR A O 1
ATOM 972 N N . ILE A 1 117 ? -2.363 -12.339 22.275 1.00 93.44 117 ILE A N 1
ATOM 973 C CA . ILE A 1 117 ? -2.355 -13.809 22.369 1.00 93.44 117 ILE A CA 1
ATOM 974 C C . ILE A 1 117 ? -1.102 -14.341 23.069 1.00 93.44 117 ILE A C 1
ATOM 976 O O . ILE A 1 117 ? -0.809 -15.531 23.013 1.00 93.44 117 ILE A O 1
ATOM 980 N N . GLU A 1 118 ? -0.316 -13.468 23.695 1.00 94.56 118 GLU A N 1
ATOM 981 C CA . GLU A 1 118 ? 0.981 -13.819 24.278 1.00 94.56 118 GLU A CA 1
ATOM 982 C C . GLU A 1 118 ? 0.881 -14.927 25.343 1.00 94.56 118 GLU A C 1
ATOM 984 O O . GLU A 1 118 ? 1.815 -15.707 25.526 1.00 94.56 118 GLU A O 1
ATOM 989 N N . ASP A 1 119 ? -0.270 -15.037 26.007 1.00 95.88 119 ASP A N 1
ATOM 990 C CA . ASP A 1 119 ? -0.582 -16.030 27.035 1.00 95.88 119 ASP A CA 1
ATOM 991 C C . ASP A 1 119 ? -0.574 -17.481 26.529 1.00 95.88 119 ASP A C 1
ATOM 993 O O . ASP A 1 119 ? -0.322 -18.400 27.312 1.00 95.88 119 ASP A O 1
ATOM 997 N N . ILE A 1 120 ? -0.798 -17.700 25.230 1.00 94.94 120 ILE A N 1
ATOM 998 C CA . ILE A 1 120 ? -0.794 -19.038 24.622 1.00 94.94 120 ILE A CA 1
ATOM 999 C C . ILE A 1 120 ? 0.522 -19.389 23.915 1.00 94.94 120 ILE A C 1
ATOM 1001 O O . ILE A 1 120 ? 0.607 -20.453 23.296 1.00 94.94 120 ILE A O 1
ATOM 1005 N N . ARG A 1 121 ? 1.558 -18.541 23.999 1.00 92.88 121 ARG A N 1
ATOM 1006 C CA . ARG A 1 121 ? 2.840 -18.750 23.297 1.00 92.88 121 ARG A CA 1
ATOM 1007 C C . ARG A 1 121 ? 3.454 -20.123 23.569 1.00 92.88 121 ARG A C 1
ATOM 1009 O O . ARG A 1 121 ? 3.848 -20.803 22.630 1.00 92.88 121 ARG A O 1
ATOM 1016 N N . ASP A 1 122 ? 3.512 -20.535 24.832 1.00 93.88 122 ASP A N 1
ATOM 1017 C CA . ASP A 1 122 ? 4.207 -21.765 25.245 1.00 93.88 122 ASP A CA 1
ATOM 1018 C C . ASP A 1 122 ? 3.434 -23.053 24.914 1.00 93.88 122 ASP A C 1
ATOM 1020 O O . ASP A 1 122 ? 3.982 -24.151 25.009 1.00 93.88 122 ASP A O 1
ATOM 1024 N N . ILE A 1 123 ? 2.158 -22.931 24.536 1.00 94.31 123 ILE A N 1
ATOM 1025 C CA . ILE A 1 123 ? 1.281 -24.057 24.182 1.00 94.31 123 ILE A CA 1
ATOM 1026 C C . ILE A 1 123 ? 0.909 -24.073 22.692 1.00 94.31 123 ILE A C 1
ATOM 1028 O O . ILE A 1 123 ? 0.152 -24.944 22.263 1.00 94.31 123 ILE A O 1
ATOM 1032 N N . CYS A 1 124 ? 1.404 -23.109 21.910 1.00 92.31 124 CYS A N 1
ATOM 1033 C CA . CYS A 1 124 ? 1.131 -22.974 20.485 1.00 92.31 124 CYS A CA 1
ATOM 1034 C C . CYS A 1 124 ? 2.358 -23.380 19.658 1.00 92.31 124 CYS A C 1
ATOM 1036 O O . CYS A 1 124 ? 3.391 -22.716 19.708 1.00 92.31 124 CYS A O 1
ATOM 1038 N N . ASP A 1 125 ? 2.217 -24.432 18.848 1.00 89.69 125 ASP A N 1
ATOM 1039 C CA . ASP A 1 125 ? 3.304 -24.943 18.000 1.00 89.69 125 ASP A CA 1
ATOM 1040 C C . ASP A 1 125 ? 3.774 -23.921 16.940 1.00 89.69 125 ASP A C 1
ATOM 1042 O O . ASP A 1 125 ? 4.957 -23.862 16.613 1.00 89.69 125 ASP A O 1
ATOM 1046 N N . ASP A 1 126 ? 2.852 -23.102 16.416 1.00 91.06 126 ASP A N 1
ATOM 1047 C CA . ASP A 1 126 ? 3.096 -22.068 15.396 1.00 91.06 126 ASP A CA 1
ATOM 1048 C C . ASP A 1 126 ? 2.537 -20.708 15.848 1.00 91.06 126 ASP A C 1
ATOM 1050 O O . ASP A 1 126 ? 1.554 -20.175 15.318 1.00 91.06 126 ASP A O 1
ATOM 1054 N N . PHE A 1 127 ? 3.160 -20.153 16.886 1.00 91.62 127 PHE A N 1
ATOM 1055 C CA . PHE A 1 127 ? 2.766 -18.862 17.445 1.00 91.62 127 PHE A CA 1
ATOM 1056 C C . PHE A 1 127 ? 2.924 -17.706 16.445 1.00 91.62 127 PHE A C 1
ATOM 1058 O O . PHE A 1 127 ? 2.079 -16.814 16.380 1.00 91.62 127 PHE A O 1
ATOM 1065 N N . GLU A 1 128 ? 3.983 -17.725 15.632 1.00 90.12 128 GLU A N 1
ATOM 1066 C CA . GLU A 1 128 ? 4.238 -16.672 14.646 1.00 90.12 128 GLU A CA 1
ATOM 1067 C C . GLU A 1 128 ? 3.215 -16.710 13.509 1.00 90.12 128 GLU A C 1
ATOM 1069 O O . GLU A 1 128 ? 2.626 -15.680 13.180 1.00 90.12 128 GLU A O 1
ATOM 1074 N N . GLY A 1 129 ? 2.919 -17.885 12.948 1.00 89.56 129 GLY A N 1
ATOM 1075 C CA . GLY A 1 129 ? 1.882 -18.000 11.930 1.00 89.56 129 GLY A CA 1
ATOM 1076 C C . GLY A 1 129 ? 0.499 -17.628 12.464 1.00 89.56 129 GLY A C 1
ATOM 1077 O O . GLY A 1 129 ? -0.308 -17.067 11.719 1.00 89.56 129 GLY A O 1
ATOM 1078 N N . LEU A 1 130 ? 0.217 -17.851 13.754 1.00 92.06 130 LEU A N 1
ATOM 1079 C CA . LEU A 1 130 ? -1.005 -17.341 14.383 1.00 92.06 130 LEU A CA 1
ATOM 1080 C C . LEU A 1 130 ? -1.020 -15.805 14.462 1.00 92.06 130 LEU A C 1
ATOM 1082 O O . LEU A 1 130 ? -2.033 -15.204 14.097 1.00 92.06 130 LEU A O 1
ATOM 1086 N N . CYS A 1 131 ? 0.095 -15.171 14.842 1.00 92.88 131 CYS A N 1
ATOM 1087 C CA . CYS A 1 131 ? 0.237 -13.711 14.793 1.00 92.88 131 CYS A CA 1
ATOM 1088 C C . CYS A 1 131 ? -0.017 -13.165 13.376 1.00 92.88 131 CYS A C 1
ATOM 1090 O O . CYS A 1 131 ? -0.799 -12.229 13.212 1.00 92.88 131 CYS A O 1
ATOM 1092 N N . GLN A 1 132 ? 0.580 -13.774 12.343 1.00 91.50 132 GLN A N 1
ATOM 1093 C CA . GLN A 1 132 ? 0.414 -13.346 10.946 1.00 91.50 132 GLN A CA 1
ATOM 1094 C C . GLN A 1 132 ? -1.025 -13.535 10.437 1.00 91.50 132 GLN A C 1
ATOM 1096 O O . GLN A 1 132 ? -1.544 -12.675 9.727 1.00 91.50 132 GLN A O 1
ATOM 1101 N N . ARG A 1 133 ? -1.711 -14.625 10.815 1.00 91.69 133 ARG A N 1
ATOM 1102 C CA . ARG A 1 133 ? -3.131 -14.829 10.462 1.00 91.69 133 ARG A CA 1
ATOM 1103 C C . ARG A 1 133 ? -4.041 -13.800 11.133 1.00 91.69 133 ARG A C 1
ATOM 1105 O O . ARG A 1 133 ? -4.936 -13.276 10.474 1.00 91.69 133 ARG A O 1
ATOM 1112 N N . ASN A 1 134 ? -3.792 -13.477 12.402 1.00 92.38 134 ASN A N 1
ATOM 1113 C CA . ASN A 1 134 ? -4.534 -12.431 13.110 1.00 92.38 134 ASN A CA 1
ATOM 1114 C C . ASN A 1 134 ? -4.284 -11.047 12.497 1.00 92.38 134 ASN A C 1
ATOM 1116 O O . ASN A 1 134 ? -5.230 -10.284 12.312 1.00 92.38 134 ASN A O 1
ATOM 1120 N N . LEU A 1 135 ? -3.037 -10.748 12.125 1.00 92.12 135 LEU A N 1
ATOM 1121 C CA . LEU A 1 135 ? -2.687 -9.525 11.404 1.00 92.12 135 LEU A CA 1
ATOM 1122 C C . LEU A 1 135 ? -3.460 -9.415 10.081 1.00 92.12 135 LEU A C 1
ATOM 1124 O O . LEU A 1 135 ? -4.118 -8.407 9.842 1.00 92.12 135 LEU A O 1
ATOM 1128 N N . ALA A 1 136 ? -3.453 -10.470 9.258 1.00 92.38 136 ALA A N 1
ATOM 1129 C CA . ALA A 1 136 ? -4.206 -10.486 8.004 1.00 92.38 136 ALA A CA 1
ATOM 1130 C C . ALA A 1 136 ? -5.714 -10.301 8.219 1.00 92.38 136 ALA A C 1
ATOM 1132 O O . ALA A 1 136 ? -6.352 -9.577 7.459 1.00 92.38 136 ALA A O 1
ATOM 1133 N N . ALA A 1 137 ? -6.286 -10.914 9.257 1.00 91.50 137 ALA A N 1
ATOM 1134 C CA . ALA A 1 137 ? -7.710 -10.787 9.557 1.00 91.50 137 ALA A CA 1
ATOM 1135 C C . ALA A 1 137 ? -8.108 -9.367 10.002 1.00 91.50 137 ALA A C 1
ATOM 1137 O O . ALA A 1 137 ? -9.179 -8.896 9.625 1.00 91.50 137 ALA A O 1
ATOM 1138 N N . ASN A 1 138 ? -7.259 -8.684 10.775 1.00 87.62 138 ASN A N 1
ATOM 1139 C CA . ASN A 1 138 ? -7.569 -7.364 11.336 1.00 87.62 138 ASN A CA 1
ATOM 1140 C C . ASN A 1 138 ? -7.194 -6.208 10.399 1.00 87.62 138 ASN A C 1
ATOM 1142 O O . ASN A 1 138 ? -7.943 -5.241 10.279 1.00 87.62 138 ASN A O 1
ATOM 1146 N N . THR A 1 139 ? -6.046 -6.307 9.730 1.00 89.81 139 THR A N 1
ATOM 1147 C CA . THR A 1 139 ? -5.491 -5.234 8.889 1.00 89.81 139 THR A CA 1
ATOM 1148 C C . THR A 1 139 ? -5.746 -5.481 7.396 1.00 89.81 139 THR A C 1
ATOM 1150 O O . THR A 1 139 ? -5.561 -4.589 6.571 1.00 89.81 139 THR A O 1
ATOM 1153 N N . GLY A 1 140 ?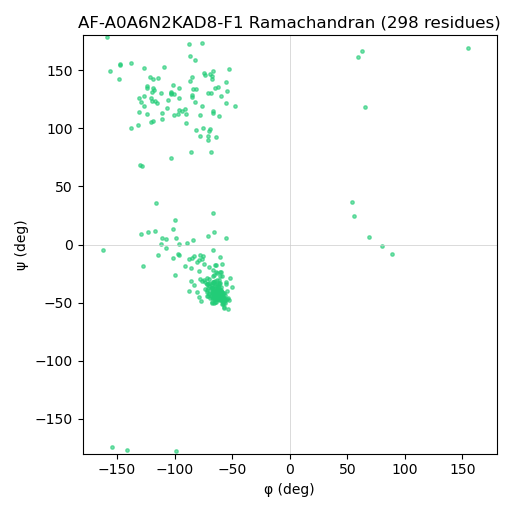 -6.198 -6.684 7.027 1.00 90.81 140 GLY A N 1
ATOM 1154 C CA . GLY A 1 140 ? -6.492 -7.090 5.649 1.00 90.81 140 GLY A CA 1
ATOM 1155 C C . GLY A 1 140 ? -5.302 -7.690 4.894 1.00 90.81 140 GLY A C 1
ATOM 1156 O O . GLY A 1 140 ? -5.482 -8.190 3.787 1.00 90.81 140 GLY A O 1
ATOM 1157 N N . MET A 1 141 ? -4.095 -7.651 5.467 1.00 91.75 141 MET A N 1
ATOM 1158 C CA . MET A 1 141 ? -2.892 -8.282 4.915 1.00 91.75 141 MET A CA 1
ATOM 1159 C C . MET A 1 141 ? -1.880 -8.576 6.021 1.00 91.75 141 MET A C 1
ATOM 1161 O O . MET A 1 141 ? -1.811 -7.842 7.006 1.00 91.75 141 MET A O 1
ATOM 1165 N N . ASN A 1 142 ? -1.087 -9.631 5.855 1.00 91.44 142 ASN A N 1
ATOM 1166 C CA . ASN A 1 142 ? 0.091 -9.876 6.686 1.00 91.44 142 ASN A CA 1
ATOM 1167 C C . ASN A 1 142 ? 1.380 -9.407 5.984 1.00 91.44 142 ASN A C 1
ATOM 1169 O O . ASN A 1 142 ? 1.344 -8.871 4.873 1.00 91.44 142 ASN A O 1
ATOM 1173 N N . PHE A 1 143 ? 2.544 -9.610 6.607 1.00 89.94 143 PHE A N 1
ATOM 1174 C CA . PHE A 1 143 ? 3.803 -9.191 5.984 1.00 89.94 143 PHE A CA 1
ATOM 1175 C C . PHE A 1 143 ? 4.124 -9.959 4.699 1.00 89.94 143 PHE A C 1
ATOM 1177 O O . PHE A 1 143 ? 4.693 -9.367 3.783 1.00 89.94 143 PHE A O 1
ATOM 1184 N N . SER A 1 144 ? 3.757 -11.242 4.606 1.00 86.38 144 SER A N 1
ATOM 1185 C CA . SER A 1 144 ? 3.952 -12.055 3.391 1.00 86.38 144 SER A CA 1
ATOM 1186 C C . SER A 1 144 ? 3.134 -11.508 2.229 1.00 86.38 144 SER A C 1
ATOM 1188 O O . SER A 1 144 ? 3.676 -11.297 1.145 1.00 86.38 144 SER A O 1
ATOM 1190 N N . ASP A 1 145 ? 1.868 -11.181 2.478 1.00 89.19 145 ASP A N 1
ATOM 1191 C CA . ASP A 1 145 ? 0.990 -10.538 1.500 1.00 89.19 145 ASP A CA 1
ATOM 1192 C C . ASP A 1 145 ? 1.561 -9.181 1.060 1.00 89.19 145 ASP A C 1
ATOM 1194 O O . ASP A 1 145 ? 1.611 -8.875 -0.135 1.00 89.19 145 ASP A O 1
ATOM 1198 N N . PHE A 1 146 ? 2.057 -8.385 2.014 1.00 91.69 146 PHE A N 1
ATOM 1199 C CA . PHE A 1 146 ? 2.669 -7.088 1.730 1.00 91.69 146 PHE A CA 1
ATOM 1200 C C . PHE A 1 146 ? 3.951 -7.222 0.897 1.00 91.69 146 PHE A C 1
ATOM 1202 O O . PHE A 1 146 ? 4.164 -6.456 -0.042 1.00 91.69 146 PHE A O 1
ATOM 1209 N N . PHE A 1 147 ? 4.786 -8.223 1.171 1.00 87.62 147 PHE A N 1
ATOM 1210 C CA . PHE A 1 147 ? 5.969 -8.507 0.362 1.00 87.62 147 PHE A CA 1
ATOM 1211 C C . PHE A 1 147 ? 5.602 -8.940 -1.062 1.00 87.62 147 PHE A C 1
ATOM 1213 O O . PHE A 1 147 ? 6.130 -8.375 -2.020 1.00 87.62 147 PHE A O 1
ATOM 1220 N N . ILE A 1 148 ? 4.651 -9.869 -1.218 1.00 86.75 148 ILE A N 1
ATOM 1221 C CA . ILE A 1 148 ? 4.145 -10.297 -2.533 1.00 86.75 148 ILE A CA 1
ATOM 1222 C C . ILE A 1 148 ? 3.619 -9.089 -3.317 1.00 86.75 148 ILE A C 1
ATOM 1224 O O . ILE A 1 148 ? 3.920 -8.940 -4.506 1.00 86.75 148 ILE A O 1
ATOM 1228 N N . PHE A 1 149 ? 2.881 -8.196 -2.650 1.00 91.19 149 PHE A N 1
ATOM 1229 C CA . PHE A 1 149 ? 2.435 -6.934 -3.230 1.00 91.19 149 PHE A CA 1
ATOM 1230 C C . PHE A 1 149 ? 3.621 -6.091 -3.725 1.00 91.19 149 PHE A C 1
ATOM 1232 O O . PHE A 1 149 ? 3.652 -5.719 -4.902 1.00 91.19 149 PHE A O 1
ATOM 1239 N N . LEU A 1 150 ? 4.613 -5.819 -2.869 1.00 91.88 150 LEU A N 1
ATOM 1240 C CA . LEU A 1 150 ? 5.780 -5.002 -3.220 1.00 91.88 150 LEU A CA 1
ATOM 1241 C C . LEU A 1 150 ? 6.530 -5.585 -4.418 1.00 91.88 150 LEU A C 1
ATOM 1243 O O . LEU A 1 150 ? 6.877 -4.851 -5.344 1.00 91.88 150 LEU A O 1
ATOM 1247 N N . SER A 1 151 ? 6.745 -6.898 -4.437 1.00 87.62 151 SER A N 1
ATOM 1248 C CA . SER A 1 151 ? 7.463 -7.561 -5.519 1.00 87.62 151 SER A CA 1
ATOM 1249 C C . SER A 1 151 ? 6.693 -7.554 -6.834 1.00 87.62 151 SER A C 1
ATOM 1251 O O . SER A 1 151 ? 7.266 -7.209 -7.869 1.00 87.62 151 SER A O 1
ATOM 1253 N N . ARG A 1 152 ? 5.388 -7.844 -6.818 1.00 88.88 152 ARG A N 1
ATOM 1254 C CA . ARG A 1 152 ? 4.553 -7.780 -8.029 1.00 88.88 152 ARG A CA 1
ATOM 1255 C C . ARG A 1 152 ? 4.502 -6.365 -8.594 1.00 88.88 152 ARG A C 1
ATOM 1257 O O . ARG A 1 152 ? 4.707 -6.172 -9.792 1.00 88.88 152 ARG A O 1
ATOM 1264 N N . PHE A 1 153 ? 4.302 -5.355 -7.750 1.00 92.06 153 PHE A N 1
ATOM 1265 C CA . PHE A 1 153 ? 4.307 -3.970 -8.218 1.00 92.06 153 PHE A CA 1
ATOM 1266 C C . PHE A 1 153 ? 5.691 -3.518 -8.687 1.00 92.06 153 PHE A C 1
ATOM 1268 O O . PHE A 1 153 ? 5.767 -2.792 -9.678 1.00 92.06 153 PHE A O 1
ATOM 1275 N N . PHE A 1 154 ? 6.779 -3.976 -8.064 1.00 91.19 154 PHE A N 1
ATOM 1276 C CA . PHE A 1 154 ? 8.131 -3.711 -8.554 1.00 91.19 154 PHE A CA 1
ATOM 1277 C C . PHE A 1 154 ? 8.308 -4.228 -9.984 1.00 91.19 154 PHE A C 1
ATOM 1279 O O . PHE A 1 154 ? 8.679 -3.458 -10.872 1.00 91.19 154 PHE A O 1
ATOM 1286 N N . LEU A 1 155 ? 7.963 -5.495 -10.232 1.00 86.94 155 LEU A N 1
ATOM 1287 C CA . LEU A 1 155 ? 8.056 -6.098 -11.562 1.00 86.94 155 LEU A CA 1
ATOM 1288 C C . LEU A 1 155 ? 7.158 -5.389 -12.579 1.00 86.94 155 LEU A C 1
ATOM 1290 O O . LEU A 1 155 ? 7.591 -5.068 -13.682 1.00 86.94 155 LEU A O 1
ATOM 1294 N N . ALA A 1 156 ? 5.908 -5.093 -12.228 1.00 88.25 156 ALA A N 1
ATOM 1295 C CA . ALA A 1 156 ? 5.007 -4.409 -13.149 1.00 88.25 156 ALA A CA 1
ATOM 1296 C C . ALA A 1 156 ? 5.558 -3.028 -13.561 1.00 88.25 156 ALA A C 1
ATOM 1298 O O . ALA A 1 156 ? 5.502 -2.669 -14.742 1.00 88.25 156 ALA A O 1
ATOM 1299 N N . ASN A 1 157 ? 6.135 -2.284 -12.607 1.00 90.00 157 ASN A N 1
ATOM 1300 C CA . ASN A 1 157 ? 6.734 -0.970 -12.844 1.00 90.00 157 ASN A CA 1
ATOM 1301 C C . ASN A 1 157 ? 8.046 -1.053 -13.636 1.00 90.00 157 ASN A C 1
ATOM 1303 O O . ASN A 1 157 ? 8.211 -0.282 -14.581 1.00 90.00 157 ASN A O 1
ATOM 1307 N N . ILE A 1 158 ? 8.947 -1.991 -13.311 1.00 85.88 158 ILE A N 1
ATOM 1308 C CA . ILE A 1 158 ? 10.203 -2.166 -14.057 1.00 85.88 158 ILE A CA 1
ATOM 1309 C C . ILE A 1 158 ? 9.903 -2.565 -15.506 1.00 85.88 158 ILE A C 1
ATOM 1311 O O . ILE A 1 158 ? 10.508 -2.030 -16.429 1.00 85.88 158 ILE A O 1
ATOM 1315 N N . LEU A 1 159 ? 8.899 -3.417 -15.737 1.00 82.81 159 LEU A N 1
ATOM 1316 C CA . LEU A 1 159 ? 8.494 -3.816 -17.084 1.00 82.81 159 LEU A CA 1
ATOM 1317 C C . LEU A 1 159 ? 7.887 -2.663 -17.881 1.00 82.81 159 LEU A C 1
ATOM 1319 O O . LEU A 1 159 ? 8.201 -2.521 -19.064 1.00 82.81 159 LEU A O 1
ATOM 1323 N N . GLN A 1 160 ? 7.055 -1.819 -17.256 1.00 82.62 160 GLN A N 1
ATOM 1324 C CA . GLN A 1 160 ? 6.558 -0.612 -17.929 1.00 82.62 160 GLN A CA 1
ATOM 1325 C C . GLN A 1 160 ? 7.713 0.326 -18.284 1.00 82.62 160 GLN A C 1
ATOM 1327 O O . GLN A 1 160 ? 7.776 0.810 -19.411 1.00 82.62 160 GLN A O 1
ATOM 1332 N N . LEU A 1 161 ? 8.645 0.523 -17.352 1.00 82.19 161 LEU A N 1
ATOM 1333 C CA . LEU A 1 161 ? 9.823 1.365 -17.533 1.00 82.19 161 LEU A CA 1
ATOM 1334 C C . LEU A 1 161 ? 10.658 0.908 -18.742 1.00 82.19 161 LEU A C 1
ATOM 1336 O O . LEU A 1 161 ? 10.970 1.710 -19.620 1.00 82.19 161 LEU A O 1
ATOM 1340 N N . CYS A 1 162 ? 10.938 -0.394 -18.839 1.00 78.69 162 CYS A N 1
ATOM 1341 C CA . CYS A 1 162 ? 11.676 -0.985 -19.961 1.00 78.69 162 CYS A CA 1
ATOM 1342 C C . CYS A 1 162 ? 10.977 -0.779 -21.307 1.00 78.69 162 CYS A C 1
ATOM 1344 O O . CYS A 1 162 ? 11.625 -0.490 -22.313 1.00 78.69 162 CYS A O 1
ATOM 1346 N N . CYS A 1 163 ? 9.651 -0.928 -21.333 1.00 75.75 163 CYS A N 1
ATOM 1347 C CA . CYS A 1 163 ? 8.872 -0.758 -22.555 1.00 75.75 163 CYS A CA 1
ATOM 1348 C C . CYS A 1 163 ? 8.969 0.667 -23.097 1.00 75.75 163 CYS A C 1
ATOM 1350 O O . CYS A 1 163 ? 9.199 0.851 -24.291 1.00 75.75 163 CYS A O 1
ATOM 1352 N N . GLN A 1 164 ? 8.847 1.668 -22.224 1.00 71.56 164 GLN A N 1
ATOM 1353 C CA . GLN A 1 164 ? 8.899 3.064 -22.651 1.00 71.56 164 GLN A CA 1
ATOM 1354 C C . GLN A 1 164 ? 10.281 3.473 -23.165 1.00 71.56 164 GLN A C 1
ATOM 1356 O O . GLN A 1 164 ? 10.382 4.177 -24.168 1.00 71.56 164 GLN A O 1
ATOM 1361 N N . LEU A 1 165 ? 11.347 2.968 -22.540 1.00 71.75 165 LEU A N 1
ATOM 1362 C CA . LEU A 1 165 ? 12.724 3.216 -22.975 1.00 71.75 165 LEU A CA 1
ATOM 1363 C C . LEU A 1 165 ? 13.007 2.707 -24.402 1.00 71.75 165 LEU A C 1
ATOM 1365 O O . LEU A 1 165 ? 13.897 3.222 -25.079 1.00 71.75 165 LEU A O 1
ATOM 1369 N N . ARG A 1 166 ? 12.239 1.722 -24.885 1.00 67.31 166 ARG A N 1
ATOM 1370 C CA . ARG A 1 166 ? 12.347 1.195 -26.252 1.00 67.31 166 ARG A CA 1
ATOM 1371 C C . ARG A 1 166 ? 11.575 2.024 -27.282 1.00 67.31 166 ARG A C 1
ATOM 1373 O O . ARG A 1 166 ? 12.011 2.095 -28.428 1.00 67.31 166 ARG A O 1
ATOM 1380 N N . GLU A 1 167 ? 10.432 2.592 -26.905 1.00 64.06 167 GLU A N 1
ATOM 1381 C CA . GLU A 1 167 ? 9.538 3.302 -27.832 1.00 64.06 167 GLU A CA 1
ATOM 1382 C C . GLU A 1 167 ? 9.992 4.738 -28.116 1.00 64.06 167 GLU A C 1
ATOM 1384 O O . GLU A 1 167 ? 9.980 5.151 -29.274 1.00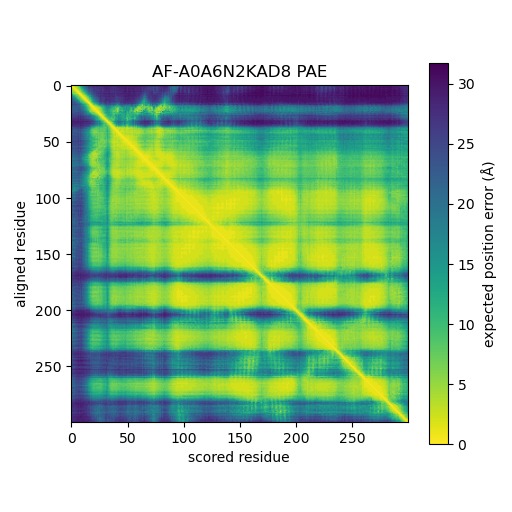 64.06 167 GLU A O 1
ATOM 1389 N N . ASP A 1 168 ? 10.458 5.471 -27.099 1.00 57.78 168 ASP A N 1
ATOM 1390 C CA . ASP A 1 168 ? 10.820 6.894 -27.243 1.00 57.78 168 ASP A CA 1
ATOM 1391 C C . ASP A 1 168 ? 12.253 7.131 -27.760 1.00 57.78 168 ASP A C 1
ATOM 1393 O O . ASP A 1 168 ? 12.615 8.253 -28.128 1.00 57.78 168 ASP A O 1
ATOM 1397 N N . GLY A 1 169 ? 13.096 6.094 -27.796 1.00 55.69 169 GLY A N 1
ATOM 1398 C CA . GLY A 1 169 ? 14.537 6.258 -27.993 1.00 55.69 169 GLY A CA 1
ATOM 1399 C C . GLY A 1 169 ? 15.200 7.062 -26.857 1.00 55.69 169 GLY A C 1
ATOM 1400 O O . GLY A 1 169 ? 14.550 7.698 -26.029 1.00 55.69 169 GLY A O 1
ATOM 1401 N N . MET A 1 170 ? 16.535 7.044 -26.792 1.00 52.62 170 MET A N 1
ATOM 1402 C CA . MET A 1 170 ? 17.306 7.597 -25.660 1.00 52.62 170 MET A CA 1
ATOM 1403 C C . MET A 1 170 ? 17.106 9.110 -25.405 1.00 52.62 170 MET A C 1
ATOM 1405 O O . MET A 1 170 ? 17.561 9.610 -24.386 1.00 52.62 170 MET A O 1
ATOM 1409 N N . SER A 1 171 ? 16.464 9.871 -26.302 1.00 51.25 171 SER A N 1
ATOM 1410 C CA . SER A 1 171 ? 16.471 11.344 -26.260 1.00 51.25 171 SER A CA 1
ATOM 1411 C C . SER A 1 171 ? 15.268 12.018 -25.581 1.00 51.25 171 SER A C 1
ATOM 1413 O O . SER A 1 171 ? 15.231 13.247 -25.548 1.00 51.25 171 SER A O 1
ATOM 1415 N N . GLY A 1 172 ? 14.286 11.277 -25.051 1.00 56.62 172 GLY A N 1
ATOM 1416 C CA . GLY A 1 172 ? 13.058 11.874 -24.484 1.00 56.62 172 GLY A CA 1
ATOM 1417 C C . GLY A 1 172 ? 12.687 11.445 -23.062 1.00 56.62 172 GLY A C 1
ATOM 1418 O O . GLY A 1 172 ? 11.922 12.138 -22.385 1.00 56.62 172 GLY A O 1
ATOM 1419 N N . TRP A 1 173 ? 13.238 10.333 -22.577 1.00 66.69 173 TRP A N 1
ATOM 1420 C CA . TRP A 1 173 ? 12.709 9.635 -21.407 1.00 66.69 173 TRP A CA 1
ATOM 1421 C C . TRP A 1 173 ? 12.830 10.403 -20.084 1.00 66.69 173 TRP A C 1
ATOM 1423 O O . TRP A 1 173 ? 11.851 10.508 -19.345 1.00 66.69 173 TRP A O 1
ATOM 1433 N N . SER A 1 174 ? 13.980 11.015 -19.796 1.00 61.34 174 SER A N 1
ATOM 1434 C CA . SER A 1 174 ? 14.182 11.825 -18.580 1.00 61.34 174 SER A CA 1
ATOM 1435 C C . SER A 1 174 ? 13.199 13.006 -18.450 1.00 61.34 174 SER A C 1
ATOM 1437 O O . SER A 1 174 ? 12.982 13.546 -17.357 1.00 61.34 174 SER A O 1
ATOM 1439 N N . SER A 1 175 ? 12.535 13.393 -19.547 1.00 63.66 175 SER A N 1
ATOM 1440 C CA . SER A 1 175 ? 11.465 14.394 -19.554 1.00 63.66 175 SER A CA 1
ATOM 1441 C C . SER A 1 175 ? 10.055 13.810 -19.362 1.00 63.66 175 SER A C 1
ATOM 1443 O O . SER A 1 175 ? 9.161 14.545 -18.929 1.00 63.66 175 SER A O 1
ATOM 1445 N N . SER A 1 176 ? 9.864 12.504 -19.588 1.00 76.75 176 SER A N 1
ATOM 1446 C CA . SER A 1 176 ? 8.572 11.818 -19.482 1.00 76.75 176 SER A CA 1
ATOM 1447 C C . SER A 1 176 ? 8.014 11.882 -18.055 1.00 76.75 176 SER A C 1
ATOM 1449 O O . SER A 1 176 ? 8.710 11.696 -17.054 1.00 76.75 176 SER A O 1
ATOM 1451 N N . LYS A 1 177 ? 6.717 12.184 -17.940 1.00 80.62 177 LYS A N 1
ATOM 1452 C CA . LYS A 1 177 ? 6.015 12.201 -16.646 1.00 80.62 177 LYS A CA 1
ATOM 1453 C C . LYS A 1 177 ? 5.763 10.783 -16.136 1.00 80.62 177 LYS A C 1
ATOM 1455 O O . LYS A 1 177 ? 5.931 10.536 -14.945 1.00 80.62 177 LYS A O 1
ATOM 1460 N N . MET A 1 178 ? 5.433 9.860 -17.042 1.00 83.12 178 MET A N 1
ATOM 1461 C CA . MET A 1 178 ? 5.261 8.444 -16.715 1.00 83.12 178 MET A CA 1
ATOM 1462 C C . MET A 1 178 ? 6.563 7.857 -16.178 1.00 83.12 178 MET A C 1
ATOM 1464 O O . MET A 1 178 ? 6.551 7.165 -15.165 1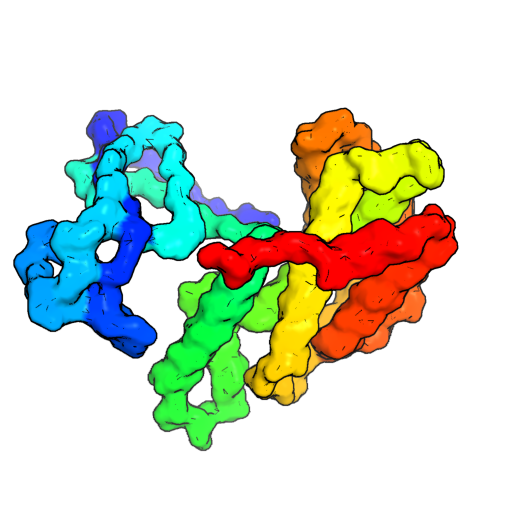.00 83.12 178 MET A O 1
ATOM 1468 N N . ALA A 1 179 ? 7.694 8.258 -16.758 1.00 80.88 179 ALA A N 1
ATOM 1469 C CA . ALA A 1 179 ? 9.011 7.892 -16.266 1.00 80.88 179 ALA A CA 1
ATOM 1470 C C . ALA A 1 179 ? 9.256 8.205 -14.814 1.00 80.88 179 ALA A C 1
ATOM 1472 O O . ALA A 1 179 ? 9.594 7.332 -14.017 1.00 80.88 179 ALA A O 1
ATOM 1473 N N . LYS A 1 180 ? 9.062 9.477 -14.487 1.00 81.75 180 LYS A N 1
ATOM 1474 C CA . LYS A 1 180 ? 9.240 10.004 -13.142 1.00 81.75 180 LYS A CA 1
ATOM 1475 C C . LYS A 1 180 ? 8.358 9.251 -12.155 1.00 81.75 180 LYS A C 1
ATOM 1477 O O . LYS A 1 180 ? 8.835 8.886 -11.087 1.00 81.75 180 LYS A O 1
ATOM 1482 N N . HIS A 1 181 ? 7.113 8.962 -12.532 1.00 86.25 181 HIS A N 1
ATOM 1483 C CA . HIS A 1 181 ? 6.192 8.196 -11.694 1.00 86.25 181 HIS A CA 1
ATOM 1484 C C . HIS A 1 181 ? 6.621 6.736 -11.497 1.00 86.25 181 HIS A C 1
ATOM 1486 O O . HIS A 1 181 ? 6.634 6.264 -10.363 1.00 86.25 181 HIS A O 1
ATOM 1492 N N . LEU A 1 182 ? 7.012 6.024 -12.557 1.00 87.31 182 LEU A N 1
ATOM 1493 C CA . LEU A 1 182 ? 7.478 4.637 -12.440 1.00 87.31 182 LEU A CA 1
ATOM 1494 C C . LEU A 1 182 ? 8.754 4.555 -11.589 1.00 87.31 182 LEU A C 1
ATOM 1496 O O . LEU A 1 182 ? 8.844 3.719 -10.694 1.00 87.31 182 LEU A O 1
ATOM 1500 N N . VAL A 1 183 ? 9.711 5.463 -11.799 1.00 85.75 183 VAL A N 1
ATOM 1501 C CA . VAL A 1 183 ? 10.944 5.544 -10.995 1.00 85.75 183 VAL A CA 1
ATOM 1502 C C . VAL A 1 183 ? 10.632 5.851 -9.529 1.00 85.75 183 VAL A C 1
ATOM 1504 O O . VAL A 1 183 ? 11.199 5.215 -8.642 1.00 85.75 183 VAL A O 1
ATOM 1507 N N . PHE A 1 184 ? 9.690 6.758 -9.260 1.00 86.06 184 PHE A N 1
ATOM 1508 C CA . PHE A 1 184 ? 9.233 7.056 -7.901 1.00 86.06 184 PHE A CA 1
ATOM 1509 C C . PHE A 1 184 ? 8.615 5.834 -7.206 1.00 86.06 184 PHE A C 1
ATOM 1511 O O . PHE A 1 184 ? 8.895 5.577 -6.031 1.00 86.06 184 PHE A O 1
ATOM 1518 N N . ASN A 1 185 ? 7.819 5.040 -7.925 1.00 91.25 185 ASN A N 1
ATOM 1519 C CA . ASN A 1 185 ? 7.275 3.794 -7.391 1.00 91.25 185 ASN A CA 1
ATOM 1520 C C . ASN A 1 185 ? 8.389 2.802 -7.030 1.00 91.25 185 ASN A C 1
ATOM 1522 O O . ASN A 1 185 ? 8.383 2.254 -5.929 1.00 91.25 185 ASN A O 1
ATOM 1526 N N . LEU A 1 186 ? 9.363 2.603 -7.927 1.00 91.00 186 LEU A N 1
ATOM 1527 C CA . LEU A 1 186 ? 10.505 1.709 -7.696 1.00 91.00 186 LEU A CA 1
ATOM 1528 C C . LEU A 1 186 ? 11.341 2.165 -6.486 1.00 91.00 186 LEU A C 1
ATOM 1530 O O . LEU A 1 186 ? 11.714 1.338 -5.654 1.00 91.00 186 LEU A O 1
ATOM 1534 N N . ALA A 1 187 ? 11.566 3.476 -6.343 1.00 87.88 187 ALA A N 1
ATOM 1535 C CA . ALA A 1 187 ? 12.252 4.083 -5.196 1.00 87.88 187 ALA A CA 1
ATOM 1536 C C . ALA A 1 187 ? 11.523 3.823 -3.885 1.00 87.88 187 ALA A C 1
ATOM 1538 O O . ALA A 1 187 ? 12.120 3.404 -2.889 1.00 87.88 187 ALA A O 1
ATOM 1539 N N . SER A 1 188 ? 10.211 4.025 -3.908 1.00 90.38 188 SER A N 1
ATOM 1540 C CA . SER A 1 188 ? 9.361 3.827 -2.744 1.00 90.38 188 SER A CA 1
ATOM 1541 C C . SER A 1 188 ? 9.352 2.360 -2.318 1.00 90.38 188 SER A C 1
ATOM 1543 O O . SER A 1 188 ? 9.564 2.077 -1.143 1.00 90.38 188 SER A O 1
ATOM 1545 N N . ILE A 1 189 ? 9.214 1.420 -3.260 1.00 93.50 189 ILE A N 1
ATOM 1546 C CA . ILE A 1 189 ? 9.261 -0.023 -2.974 1.00 93.50 189 ILE A CA 1
ATOM 1547 C C . ILE A 1 189 ? 10.621 -0.426 -2.399 1.00 93.50 189 ILE A C 1
ATOM 1549 O O . ILE A 1 189 ? 10.668 -1.084 -1.361 1.00 93.50 189 ILE A O 1
ATOM 1553 N N . ARG A 1 190 ? 11.724 0.013 -3.017 1.00 91.06 190 ARG A N 1
ATOM 1554 C CA . ARG A 1 190 ? 13.085 -0.264 -2.533 1.00 91.06 190 ARG A CA 1
ATOM 1555 C C . ARG A 1 190 ? 13.283 0.198 -1.094 1.00 91.06 190 ARG A C 1
ATOM 1557 O O . ARG A 1 190 ? 13.795 -0.552 -0.267 1.00 91.06 190 ARG A O 1
ATOM 1564 N N . ARG A 1 191 ? 12.868 1.428 -0.789 1.00 89.31 191 ARG A N 1
ATOM 1565 C CA . ARG A 1 191 ? 12.972 2.011 0.554 1.00 89.31 191 ARG A CA 1
ATOM 1566 C C . ARG A 1 191 ? 12.217 1.183 1.591 1.00 89.31 191 ARG A C 1
ATOM 1568 O O . ARG A 1 191 ? 12.725 0.961 2.685 1.00 89.31 191 ARG A O 1
ATOM 1575 N N . ILE A 1 192 ? 11.020 0.718 1.249 1.00 92.44 192 ILE A N 1
ATOM 1576 C CA . ILE A 1 192 ? 10.186 -0.092 2.142 1.00 92.44 192 ILE A CA 1
ATOM 1577 C C . ILE A 1 192 ? 10.761 -1.494 2.312 1.00 92.44 192 ILE A C 1
ATOM 1579 O O . ILE A 1 192 ? 10.822 -1.981 3.437 1.00 92.44 192 ILE A O 1
ATOM 1583 N N . ALA A 1 193 ? 11.261 -2.103 1.236 1.00 90.25 193 ALA A N 1
ATOM 1584 C CA . ALA A 1 193 ? 11.970 -3.374 1.309 1.00 90.25 193 ALA A CA 1
ATOM 1585 C C . ALA A 1 193 ? 13.198 -3.274 2.231 1.00 90.25 193 ALA A C 1
ATOM 1587 O O . ALA A 1 193 ? 13.367 -4.110 3.111 1.00 90.25 193 ALA A O 1
ATOM 1588 N N . LEU A 1 194 ? 13.995 -2.204 2.123 1.00 89.06 194 LEU A N 1
ATOM 1589 C CA . LEU A 1 194 ? 15.105 -1.937 3.045 1.00 89.06 194 LEU A CA 1
ATOM 1590 C C . LEU A 1 194 ? 14.635 -1.788 4.501 1.00 89.06 194 LEU A C 1
ATOM 1592 O O . LEU A 1 194 ? 15.212 -2.417 5.385 1.00 89.06 194 LEU A O 1
ATOM 1596 N N . LYS A 1 195 ? 13.570 -1.016 4.769 1.00 90.00 195 LYS A N 1
ATOM 1597 C CA . LYS A 1 195 ? 13.006 -0.897 6.130 1.00 90.00 195 LYS A CA 1
ATOM 1598 C C . LYS A 1 195 ? 12.594 -2.268 6.681 1.00 90.00 195 LYS A C 1
ATOM 1600 O O . LYS A 1 195 ? 12.977 -2.610 7.797 1.00 90.00 195 LYS A O 1
ATOM 1605 N N . LEU A 1 196 ? 11.907 -3.081 5.881 1.00 88.25 196 LEU A N 1
ATOM 1606 C CA . LEU A 1 196 ? 11.506 -4.436 6.260 1.00 88.25 196 LEU A CA 1
ATOM 1607 C C . LEU A 1 196 ? 12.715 -5.351 6.567 1.00 88.25 196 LEU A C 1
ATOM 1609 O O . LEU A 1 196 ? 12.615 -6.173 7.471 1.00 88.25 196 LEU A O 1
ATOM 1613 N N . THR A 1 197 ? 13.873 -5.196 5.896 1.00 84.94 197 THR A N 1
ATOM 1614 C CA . THR A 1 197 ? 15.070 -6.027 6.194 1.00 84.94 197 THR A CA 1
ATOM 1615 C C . THR A 1 197 ? 15.653 -5.763 7.577 1.00 84.94 197 THR A C 1
ATOM 1617 O O . THR A 1 197 ? 16.347 -6.613 8.123 1.00 84.94 197 THR A O 1
ATOM 1620 N N . SER A 1 198 ? 15.366 -4.593 8.149 1.00 83.25 198 SER A N 1
ATOM 1621 C CA . SER A 1 198 ? 15.837 -4.203 9.479 1.00 83.25 198 SER A CA 1
ATOM 1622 C C . SER A 1 198 ? 14.898 -4.618 10.619 1.00 83.25 198 SER A C 1
ATOM 1624 O O . SER A 1 198 ? 15.174 -4.302 11.772 1.00 83.25 198 SER A O 1
ATOM 1626 N N . MET A 1 199 ? 13.783 -5.293 10.315 1.00 82.69 199 MET A N 1
ATOM 1627 C CA . MET A 1 199 ? 12.760 -5.663 11.295 1.00 82.69 199 MET A CA 1
ATOM 1628 C C . MET A 1 199 ? 12.942 -7.097 11.810 1.00 82.69 199 MET A C 1
ATOM 1630 O O . MET A 1 199 ? 12.939 -8.054 11.040 1.00 82.69 199 MET A O 1
ATOM 1634 N N . ASP A 1 200 ? 13.013 -7.255 13.134 1.00 68.00 200 ASP A N 1
ATOM 1635 C CA . ASP A 1 200 ? 13.350 -8.529 13.793 1.00 68.00 200 ASP A CA 1
ATOM 1636 C C . ASP A 1 200 ? 12.299 -9.646 13.622 1.00 68.00 200 ASP A C 1
ATOM 1638 O O . ASP A 1 200 ? 12.632 -10.829 13.669 1.00 68.00 200 ASP A O 1
ATOM 1642 N N . PHE A 1 201 ? 11.019 -9.312 13.418 1.00 66.81 201 PHE A N 1
ATOM 1643 C CA . PHE A 1 201 ? 9.931 -10.305 13.319 1.00 66.81 201 PHE A CA 1
ATOM 1644 C C . PHE A 1 201 ? 9.846 -11.001 11.949 1.00 66.81 201 PHE A C 1
ATOM 1646 O O . PHE A 1 201 ? 9.195 -12.031 11.809 1.00 66.81 201 PHE A O 1
ATOM 1653 N N . VAL A 1 202 ? 10.540 -10.471 10.941 1.00 59.94 202 VAL A N 1
ATOM 1654 C CA . VAL A 1 202 ? 10.622 -11.016 9.573 1.00 59.94 202 VAL A CA 1
ATOM 1655 C C . VAL A 1 202 ? 11.555 -12.248 9.524 1.00 59.94 202 VAL A C 1
ATOM 1657 O O . VAL A 1 202 ? 11.579 -12.977 8.537 1.00 59.94 202 VAL A O 1
ATOM 1660 N N . ALA A 1 203 ? 12.295 -12.520 10.608 1.00 48.50 203 ALA A N 1
ATOM 1661 C CA . ALA A 1 203 ? 13.287 -13.594 10.728 1.00 48.50 203 ALA A CA 1
ATOM 1662 C C . ALA A 1 203 ? 12.714 -14.984 11.099 1.00 48.50 203 ALA A C 1
ATOM 1664 O O . ALA A 1 203 ? 13.481 -15.928 11.304 1.00 48.50 203 ALA A O 1
ATOM 1665 N N . GLY A 1 204 ? 11.388 -15.134 11.207 1.00 49.69 204 GLY A N 1
ATOM 1666 C CA . GLY A 1 204 ? 10.743 -16.432 11.436 1.00 49.69 204 GLY A CA 1
ATOM 1667 C C . GLY A 1 204 ? 10.954 -17.388 10.253 1.00 49.69 204 GLY A C 1
ATOM 1668 O O . GLY A 1 204 ? 10.800 -16.994 9.105 1.00 49.69 204 GLY A O 1
ATOM 1669 N N . ASN A 1 205 ? 11.298 -18.649 10.536 1.00 43.16 205 ASN A N 1
ATOM 1670 C CA . ASN A 1 205 ? 11.791 -19.700 9.619 1.00 43.16 205 ASN A CA 1
ATOM 1671 C C . ASN A 1 205 ? 10.934 -20.059 8.375 1.00 43.16 205 ASN A C 1
ATOM 1673 O O . ASN A 1 205 ? 11.287 -20.982 7.639 1.00 43.16 205 ASN A O 1
ATOM 1677 N N . HIS A 1 206 ? 9.846 -19.347 8.095 1.00 51.31 206 HIS A N 1
ATOM 1678 C CA . HIS A 1 206 ? 9.109 -19.421 6.835 1.00 51.31 206 HIS A CA 1
ATOM 1679 C C . HIS A 1 206 ? 9.472 -18.197 5.996 1.00 51.31 206 HIS A C 1
ATOM 1681 O O . HIS A 1 206 ? 8.722 -17.231 5.919 1.00 51.31 206 HIS A O 1
ATOM 1687 N N . GLY A 1 207 ? 10.685 -18.216 5.439 1.00 55.62 207 GLY A N 1
ATOM 1688 C CA . GLY A 1 207 ? 11.203 -17.117 4.631 1.00 55.62 207 GLY A CA 1
ATOM 1689 C C . GLY A 1 207 ? 10.246 -16.717 3.506 1.00 55.62 207 GLY A C 1
ATOM 1690 O O . GLY A 1 207 ? 9.490 -17.533 2.980 1.00 55.62 207 GLY A O 1
ATOM 1691 N N . PHE A 1 208 ? 10.306 -15.442 3.133 1.00 62.03 208 PHE A N 1
ATOM 1692 C 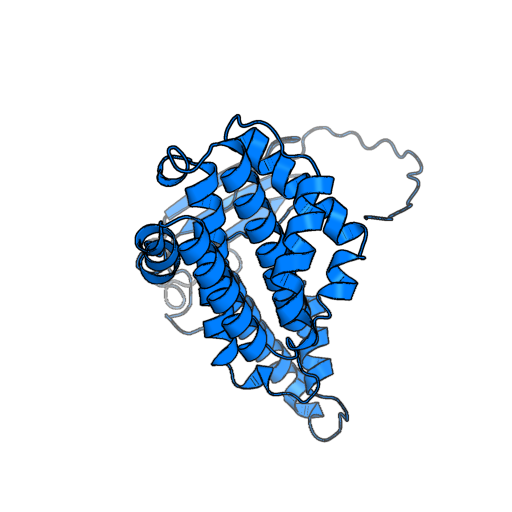CA . PHE A 1 208 ? 9.569 -14.879 2.010 1.00 62.03 208 PHE A CA 1
ATOM 1693 C C . PHE A 1 208 ? 10.043 -15.512 0.703 1.00 62.03 208 PHE A C 1
ATOM 1695 O O . PHE A 1 208 ? 11.011 -15.055 0.096 1.00 62.03 208 PHE A O 1
ATOM 1702 N N . PHE A 1 209 ? 9.373 -16.576 0.274 1.00 60.31 209 PHE A N 1
ATOM 1703 C CA . PHE A 1 209 ? 9.659 -17.205 -1.003 1.00 60.31 209 PHE A CA 1
ATOM 1704 C C . PHE A 1 209 ? 8.781 -16.581 -2.082 1.00 60.31 209 PHE A C 1
ATOM 1706 O O . PHE A 1 209 ? 7.556 -16.686 -2.038 1.00 60.31 209 PHE A O 1
ATOM 1713 N N . LEU A 1 210 ? 9.417 -15.930 -3.052 1.00 64.56 210 LEU A N 1
ATOM 1714 C CA . LEU A 1 210 ? 8.760 -15.480 -4.267 1.00 64.56 210 LEU A CA 1
ATOM 1715 C C . LEU A 1 210 ? 9.436 -16.165 -5.444 1.00 64.56 210 LEU A C 1
ATOM 1717 O O . LEU A 1 210 ? 10.536 -15.780 -5.842 1.00 64.56 210 LEU A O 1
ATOM 1721 N N . ASP A 1 211 ? 8.757 -17.147 -6.028 1.00 67.25 211 ASP A N 1
ATOM 1722 C CA . ASP A 1 211 ? 9.152 -17.632 -7.338 1.00 67.25 211 ASP A CA 1
ATOM 1723 C C . ASP A 1 211 ? 8.713 -16.599 -8.380 1.00 67.25 211 ASP A C 1
ATOM 1725 O O . ASP A 1 211 ? 7.544 -16.459 -8.753 1.00 67.25 211 ASP A O 1
ATOM 1729 N N . LEU A 1 212 ? 9.683 -15.801 -8.806 1.00 65.25 212 LEU A N 1
ATOM 1730 C CA . LEU A 1 212 ? 9.489 -14.819 -9.854 1.00 65.25 212 LEU A CA 1
ATOM 1731 C C . LEU A 1 212 ? 9.078 -15.475 -11.175 1.00 65.25 212 LEU A C 1
ATOM 1733 O O . LEU A 1 212 ? 8.244 -14.891 -11.855 1.00 65.25 212 LEU A O 1
ATOM 1737 N N . MET A 1 213 ? 9.602 -16.660 -11.520 1.00 64.62 213 MET A N 1
ATOM 1738 C CA . MET A 1 213 ? 9.205 -17.383 -12.737 1.00 64.62 213 MET A CA 1
ATOM 1739 C C . MET A 1 213 ? 7.737 -17.797 -12.658 1.00 64.62 213 MET A C 1
ATOM 1741 O O . MET A 1 213 ? 6.981 -17.527 -13.589 1.00 64.62 213 MET A O 1
ATOM 1745 N N . GLU A 1 214 ? 7.309 -18.353 -11.522 1.00 72.62 214 GLU A N 1
ATOM 1746 C CA . GLU A 1 214 ? 5.894 -18.671 -11.279 1.00 72.62 214 GLU A CA 1
ATOM 1747 C C . GLU A 1 214 ? 5.020 -17.411 -11.339 1.00 72.62 214 GLU A C 1
ATOM 1749 O O . GLU A 1 214 ? 3.945 -17.415 -11.935 1.00 72.62 214 GLU A O 1
ATOM 1754 N N . THR A 1 215 ? 5.513 -16.292 -10.799 1.00 74.19 215 THR A N 1
ATOM 1755 C CA . THR A 1 215 ? 4.818 -14.999 -10.869 1.00 74.19 215 THR A CA 1
ATOM 1756 C C . THR A 1 215 ? 4.625 -14.535 -12.313 1.00 74.19 215 THR A C 1
ATOM 1758 O O . THR A 1 215 ? 3.622 -13.898 -12.609 1.00 74.19 215 THR A O 1
ATOM 1761 N N . LEU A 1 216 ? 5.547 -14.840 -13.228 1.00 68.06 216 LEU A N 1
ATOM 1762 C CA . LEU A 1 216 ? 5.414 -14.451 -14.634 1.00 68.06 216 LEU A CA 1
ATOM 1763 C C . LEU A 1 216 ? 4.421 -15.306 -15.413 1.00 68.06 216 LEU A C 1
ATOM 1765 O O . LEU A 1 216 ? 3.799 -14.811 -16.357 1.00 68.06 216 LEU A O 1
ATOM 1769 N N . ASP A 1 217 ? 4.310 -16.573 -15.033 1.00 73.62 217 ASP A N 1
ATOM 1770 C CA . ASP A 1 217 ? 3.351 -17.503 -15.612 1.00 73.62 217 ASP A CA 1
ATOM 1771 C C . ASP A 1 217 ? 1.954 -17.361 -14.969 1.00 73.62 217 ASP A C 1
ATOM 1773 O O . ASP A 1 217 ? 0.976 -17.880 -15.512 1.00 73.62 217 ASP A O 1
ATOM 1777 N N . ASP A 1 218 ? 1.828 -16.603 -13.869 1.00 82.25 218 ASP A N 1
ATOM 1778 C CA . ASP A 1 218 ? 0.548 -16.263 -13.239 1.00 82.25 218 ASP A CA 1
ATOM 1779 C C . ASP A 1 218 ? -0.292 -15.342 -14.155 1.00 82.25 218 ASP A C 1
ATOM 1781 O O . ASP A 1 218 ? 0.064 -14.176 -14.384 1.00 82.25 218 ASP A O 1
ATOM 1785 N N . PRO A 1 219 ? -1.459 -15.803 -14.649 1.00 85.12 219 PRO A N 1
ATOM 1786 C CA . PRO A 1 219 ? -2.330 -14.987 -15.493 1.00 85.12 219 PRO A CA 1
ATOM 1787 C C . PRO A 1 219 ? -2.834 -13.718 -14.788 1.00 85.12 219 PRO A C 1
ATOM 1789 O O . PRO A 1 219 ? -3.080 -12.714 -15.457 1.00 85.12 219 PRO A O 1
ATOM 1792 N N . ASN A 1 220 ? -2.944 -13.715 -13.455 1.00 88.50 220 ASN A N 1
ATOM 1793 C CA . ASN A 1 220 ? -3.346 -12.518 -12.709 1.00 88.50 220 ASN A CA 1
ATOM 1794 C C . ASN A 1 220 ? 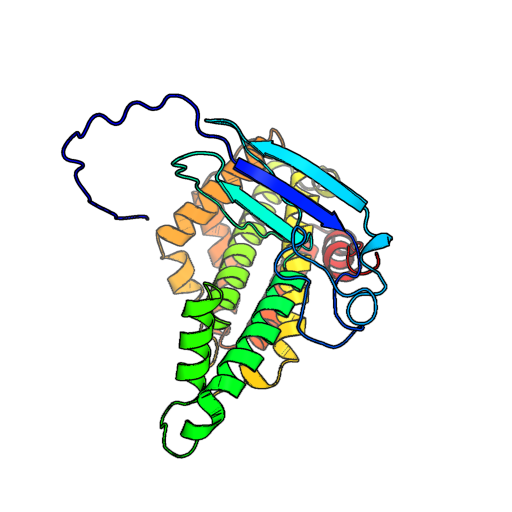-2.234 -11.462 -12.698 1.00 88.50 220 ASN A C 1
ATOM 1796 O O . ASN A 1 220 ? -2.504 -10.261 -12.719 1.00 88.50 220 ASN A O 1
ATOM 1800 N N . PHE A 1 221 ? -0.970 -11.888 -12.676 1.00 86.12 221 PHE A N 1
ATOM 1801 C CA . PHE A 1 221 ? 0.158 -10.966 -12.764 1.00 86.12 221 PHE A CA 1
ATOM 1802 C C . PHE A 1 221 ? 0.288 -10.368 -14.169 1.00 86.12 221 PHE A C 1
ATOM 1804 O O . PHE A 1 221 ? 0.581 -9.178 -14.330 1.00 86.12 221 PHE A O 1
ATOM 1811 N N . LEU A 1 222 ? 0.013 -11.175 -15.193 1.00 82.88 222 LEU A N 1
ATOM 1812 C CA . LEU A 1 222 ? -0.118 -10.699 -16.564 1.00 82.88 222 LEU A CA 1
ATOM 1813 C C . LEU A 1 222 ? -1.190 -9.605 -16.675 1.00 82.88 222 LEU A C 1
ATOM 1815 O O . LEU A 1 222 ? -0.920 -8.521 -17.201 1.00 82.88 222 LEU A O 1
ATOM 1819 N N . GLU A 1 223 ? -2.380 -9.863 -16.138 1.00 87.75 223 GLU A N 1
ATOM 1820 C CA . GLU A 1 223 ? -3.473 -8.890 -16.092 1.00 87.75 223 GLU A CA 1
ATOM 1821 C C . GLU A 1 223 ? -3.048 -7.599 -15.372 1.00 87.75 223 GLU A C 1
ATOM 1823 O O . GLU A 1 223 ? -3.180 -6.511 -15.939 1.00 87.75 223 GLU A O 1
ATOM 1828 N N . LEU A 1 224 ? -2.392 -7.712 -14.210 1.00 89.19 224 LEU A N 1
ATOM 1829 C CA . LEU A 1 224 ? -1.819 -6.568 -13.491 1.00 89.19 224 LEU A CA 1
ATOM 1830 C C . LEU A 1 224 ? -0.867 -5.747 -14.378 1.00 89.19 224 LEU A C 1
ATOM 1832 O O . LEU A 1 224 ? -0.962 -4.521 -14.426 1.00 89.19 224 LEU A O 1
ATOM 1836 N N . CYS A 1 225 ? 0.046 -6.390 -15.108 1.00 85.12 225 CYS A N 1
ATOM 1837 C CA . CYS A 1 225 ? 0.992 -5.697 -15.990 1.00 85.12 225 CYS A CA 1
ATOM 1838 C C . CYS A 1 225 ? 0.314 -4.974 -17.164 1.00 85.12 225 CYS A C 1
ATOM 1840 O O . CYS A 1 225 ? 0.837 -3.966 -17.666 1.00 85.12 225 CYS A O 1
ATOM 1842 N N . LEU A 1 226 ? -0.809 -5.501 -17.654 1.00 83.88 226 LEU A N 1
ATOM 1843 C CA . LEU A 1 226 ? -1.614 -4.858 -18.691 1.00 83.88 226 LEU A CA 1
ATOM 1844 C C . LEU A 1 226 ? -2.350 -3.646 -18.126 1.00 83.88 226 LEU A C 1
ATOM 1846 O O . LEU A 1 226 ? -2.322 -2.577 -18.742 1.00 83.88 226 LEU A O 1
ATOM 1850 N N . ASP A 1 227 ? -2.945 -3.789 -16.947 1.00 88.25 227 ASP A N 1
ATOM 1851 C CA . ASP A 1 227 ? -3.715 -2.727 -16.311 1.00 88.25 227 ASP A CA 1
ATOM 1852 C C . ASP A 1 227 ? -2.838 -1.581 -15.826 1.00 88.25 227 ASP A C 1
ATOM 1854 O O . ASP A 1 227 ? -3.160 -0.427 -16.105 1.00 88.25 227 ASP A O 1
ATOM 1858 N N . VAL A 1 228 ? -1.681 -1.868 -15.223 1.00 87.00 228 VAL A N 1
ATOM 1859 C CA . VAL A 1 228 ? -0.687 -0.842 -14.868 1.00 87.00 228 VAL A CA 1
ATOM 1860 C C . VAL A 1 228 ? -0.285 -0.047 -16.113 1.00 87.00 228 VAL A C 1
ATOM 1862 O O . VAL A 1 228 ? -0.346 1.182 -16.100 1.00 87.00 228 VAL A O 1
ATOM 1865 N N . GLY A 1 229 ? 0.052 -0.726 -17.215 1.00 82.06 229 GLY A N 1
ATOM 1866 C CA . GLY A 1 229 ? 0.384 -0.057 -18.477 1.00 82.06 229 GLY A CA 1
ATOM 1867 C C . GLY A 1 229 ? -0.757 0.824 -18.990 1.00 82.06 229 GLY A C 1
ATOM 1868 O O . GLY A 1 229 ? -0.551 2.002 -19.267 1.00 82.06 229 GLY A O 1
ATOM 1869 N N . ARG A 1 230 ? -1.981 0.282 -19.031 1.00 84.50 230 ARG A N 1
ATOM 1870 C CA . ARG A 1 230 ? -3.185 0.995 -19.485 1.00 84.50 230 ARG A CA 1
ATOM 1871 C C . ARG A 1 230 ? -3.497 2.221 -18.625 1.00 84.50 230 ARG A C 1
ATOM 1873 O O . ARG A 1 230 ? -3.883 3.255 -19.166 1.00 84.50 230 ARG A O 1
ATOM 1880 N N . ILE A 1 231 ? -3.382 2.101 -17.304 1.00 87.62 231 ILE A N 1
ATOM 1881 C CA . ILE A 1 231 ? -3.672 3.177 -16.352 1.00 87.62 231 ILE A CA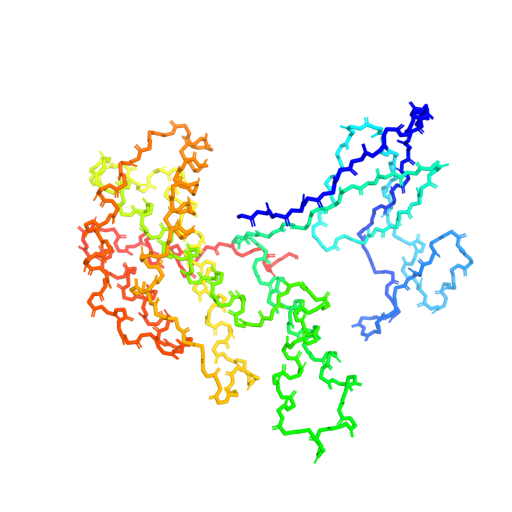 1
ATOM 1882 C C . ILE A 1 231 ? -2.648 4.296 -16.511 1.00 87.62 231 ILE A C 1
ATOM 1884 O O . ILE A 1 231 ? -3.042 5.444 -16.704 1.00 87.62 231 ILE A O 1
ATOM 1888 N N . TYR A 1 232 ? -1.352 3.980 -16.503 1.00 83.44 232 TYR A N 1
ATOM 1889 C CA . TYR A 1 232 ? -0.319 5.000 -16.677 1.00 83.44 232 TYR A CA 1
ATOM 1890 C C . TYR A 1 232 ? -0.365 5.645 -18.067 1.00 83.44 232 TYR A C 1
ATOM 1892 O O . TYR A 1 232 ? -0.243 6.867 -18.160 1.00 83.44 232 TYR A O 1
ATOM 1900 N N . GLY A 1 233 ? -0.652 4.871 -19.119 1.00 78.81 233 GLY A N 1
ATOM 1901 C CA . GLY A 1 233 ? -0.893 5.402 -20.462 1.00 78.81 233 GLY A CA 1
ATOM 1902 C C . GLY A 1 233 ? -2.049 6.407 -20.494 1.00 78.81 233 GLY A C 1
ATOM 1903 O O . GLY A 1 233 ? -1.918 7.475 -21.086 1.00 78.81 233 GLY A O 1
ATOM 1904 N N . LYS A 1 234 ? -3.153 6.136 -19.778 1.00 84.56 234 LYS A N 1
ATOM 1905 C CA . LYS A 1 234 ? -4.267 7.091 -19.627 1.00 84.56 234 LYS A CA 1
ATOM 1906 C C . LYS A 1 234 ? -3.886 8.333 -18.819 1.00 84.56 234 LYS A C 1
ATOM 1908 O O . LYS A 1 234 ? -4.213 9.434 -19.241 1.00 84.56 234 LYS A O 1
ATOM 1913 N N . ILE A 1 235 ? -3.215 8.167 -17.676 1.00 84.31 235 ILE A N 1
ATOM 1914 C CA . ILE A 1 235 ? -2.813 9.282 -16.794 1.00 84.31 235 ILE A CA 1
ATOM 1915 C C . ILE A 1 235 ? -1.859 10.243 -17.516 1.00 84.31 235 ILE A C 1
ATOM 1917 O O . ILE A 1 235 ? -1.881 11.447 -17.261 1.00 84.31 235 ILE A O 1
ATOM 1921 N N . HIS A 1 236 ? -1.012 9.717 -18.400 1.00 80.81 236 HIS A N 1
ATOM 1922 C CA . HIS A 1 236 ? 0.029 10.483 -19.078 1.00 80.81 236 HIS A CA 1
ATOM 1923 C C . HIS A 1 236 ? -0.239 10.753 -20.562 1.00 80.81 236 HIS A C 1
ATOM 1925 O O . HIS A 1 236 ? 0.627 11.334 -21.208 1.00 80.81 236 HIS A O 1
ATOM 1931 N N . GLU A 1 237 ? -1.412 10.374 -21.082 1.00 74.81 237 GLU A N 1
ATOM 1932 C CA . GLU A 1 237 ? -1.803 10.523 -22.496 1.00 74.81 237 GLU A CA 1
ATOM 1933 C C . GLU A 1 237 ? -0.794 9.888 -23.482 1.00 74.81 237 GLU A C 1
ATOM 1935 O O . GLU A 1 237 ? -0.538 10.411 -24.566 1.00 74.81 237 GLU A O 1
ATOM 1940 N N . GLN A 1 238 ? -0.206 8.746 -23.112 1.00 68.00 238 GLN A N 1
ATOM 1941 C CA . GLN A 1 238 ? 0.812 8.029 -23.894 1.00 68.00 238 GLN A CA 1
ATOM 1942 C C . GLN A 1 238 ? 0.266 6.716 -24.483 1.00 68.00 238 GLN A C 1
ATOM 1944 O O . GLN A 1 238 ? -0.669 6.117 -23.946 1.00 68.00 238 GLN A O 1
ATOM 1949 N N . GLN A 1 239 ? 0.837 6.265 -25.611 1.00 60.12 239 GLN A N 1
ATOM 1950 C CA . GLN A 1 239 ? 0.458 4.989 -26.232 1.00 60.12 239 GLN A CA 1
ATOM 1951 C C . GLN A 1 239 ? 0.907 3.795 -25.374 1.00 60.12 239 GLN A C 1
ATOM 1953 O O . GLN A 1 239 ? 1.931 3.839 -24.700 1.00 60.12 239 GLN A O 1
ATOM 1958 N N . ASN A 1 240 ? 0.114 2.720 -25.398 1.00 59.19 240 ASN A N 1
ATOM 1959 C CA . ASN A 1 240 ? 0.427 1.478 -24.695 1.00 59.19 240 ASN A CA 1
ATOM 1960 C C . ASN A 1 240 ? 1.405 0.618 -25.504 1.00 59.19 240 ASN A C 1
ATOM 1962 O O . ASN A 1 240 ? 1.141 0.319 -26.668 1.00 59.19 240 ASN A O 1
ATOM 1966 N N . CYS A 1 241 ? 2.437 0.099 -24.839 1.00 58.12 241 CYS A N 1
ATOM 1967 C CA . CYS A 1 241 ? 3.330 -0.905 -25.413 1.00 58.12 241 CYS A CA 1
ATOM 1968 C C . CYS A 1 241 ? 2.681 -2.303 -25.485 1.00 58.12 241 CYS A C 1
ATOM 1970 O O . CYS A 1 241 ? 1.893 -2.691 -24.613 1.00 58.12 241 CYS A O 1
ATOM 1972 N N . SER A 1 242 ? 3.046 -3.086 -26.508 1.00 62.59 242 SER A N 1
ATOM 1973 C CA . SER A 1 242 ? 2.581 -4.471 -26.696 1.00 62.59 242 SER A CA 1
ATOM 1974 C C . SER A 1 242 ? 3.112 -5.435 -25.622 1.00 62.59 242 SER A C 1
ATOM 1976 O O . SER A 1 242 ? 4.255 -5.333 -25.174 1.00 62.59 242 SER A O 1
ATOM 1978 N N . PHE A 1 243 ? 2.297 -6.420 -25.228 1.00 63.25 243 PHE A N 1
ATOM 1979 C CA . PHE A 1 243 ? 2.668 -7.384 -24.187 1.00 63.25 243 PHE A CA 1
ATOM 1980 C C . PHE A 1 243 ? 3.818 -8.325 -24.592 1.00 63.25 243 PHE A C 1
ATOM 1982 O O . PHE A 1 243 ? 4.665 -8.650 -23.764 1.00 63.25 243 PHE A O 1
ATOM 1989 N N . ASP A 1 244 ? 3.930 -8.691 -25.870 1.00 62.94 244 ASP A N 1
ATOM 1990 C CA . ASP A 1 244 ? 5.028 -9.543 -26.354 1.00 62.94 244 ASP A CA 1
ATOM 1991 C C . ASP A 1 244 ? 6.405 -8.892 -26.146 1.00 62.94 244 ASP A C 1
ATOM 1993 O O . ASP A 1 244 ? 7.395 -9.569 -25.867 1.00 62.94 244 ASP A O 1
ATOM 1997 N N . THR A 1 245 ? 6.457 -7.556 -26.186 1.00 61.19 245 THR A N 1
ATOM 1998 C CA . THR A 1 245 ? 7.675 -6.785 -25.890 1.00 61.19 245 THR A CA 1
ATOM 1999 C C . THR A 1 245 ? 8.019 -6.820 -24.395 1.00 61.19 245 THR A C 1
ATOM 2001 O O . THR A 1 245 ? 9.200 -6.887 -24.049 1.00 61.19 245 THR A O 1
ATOM 2004 N N . LYS A 1 246 ? 7.010 -6.862 -23.505 1.00 65.44 246 LYS A N 1
ATOM 2005 C CA . LYS A 1 246 ? 7.200 -7.050 -22.052 1.00 65.44 246 LYS A CA 1
ATOM 2006 C C . LYS A 1 246 ? 7.834 -8.412 -21.764 1.00 65.44 246 LYS A C 1
ATOM 2008 O O . LYS A 1 246 ? 8.804 -8.481 -21.015 1.00 65.44 246 LYS A O 1
ATOM 2013 N N . LYS A 1 247 ? 7.348 -9.474 -22.418 1.00 63.94 247 LYS A N 1
ATOM 2014 C CA . LYS A 1 247 ? 7.803 -10.857 -22.190 1.00 63.94 247 LYS A CA 1
ATOM 2015 C C . LYS A 1 247 ? 9.274 -11.090 -22.558 1.00 63.94 247 LYS A C 1
ATOM 2017 O O . LYS A 1 247 ? 9.962 -11.822 -21.855 1.00 63.94 247 LYS A O 1
ATOM 2022 N N . ALA A 1 248 ? 9.780 -10.438 -23.606 1.00 62.62 248 ALA A N 1
ATOM 2023 C CA . ALA A 1 248 ? 11.187 -10.548 -24.004 1.00 62.62 248 ALA A CA 1
ATOM 2024 C C . ALA A 1 248 ? 12.157 -9.950 -22.962 1.00 62.62 248 ALA A C 1
ATOM 2026 O O . ALA A 1 248 ? 13.175 -10.561 -22.651 1.00 62.62 248 ALA A O 1
ATOM 2027 N N . TRP A 1 249 ? 11.815 -8.799 -22.371 1.00 61.94 249 TRP A N 1
ATOM 2028 C CA . TRP A 1 249 ? 12.616 -8.166 -21.310 1.00 61.94 249 TRP A CA 1
ATOM 2029 C C . TRP A 1 249 ? 12.577 -8.931 -19.992 1.00 61.94 249 TRP A C 1
ATOM 2031 O O . TRP A 1 249 ? 13.546 -8.917 -19.236 1.00 61.94 249 TRP A O 1
ATOM 2041 N N . MET A 1 250 ? 11.472 -9.625 -19.723 1.00 62.88 250 MET A N 1
ATOM 2042 C CA . MET A 1 250 ? 11.373 -10.488 -18.551 1.00 62.88 250 MET A CA 1
ATOM 2043 C C . MET A 1 250 ? 12.488 -11.534 -18.583 1.00 62.88 250 MET A C 1
ATOM 2045 O O . MET A 1 250 ? 13.229 -11.632 -17.615 1.00 62.88 250 MET A O 1
ATOM 2049 N N . VAL A 1 251 ? 12.707 -12.201 -19.722 1.00 62.38 251 VAL A N 1
ATOM 2050 C CA . VAL A 1 251 ? 13.793 -13.187 -19.892 1.00 62.38 251 VAL A CA 1
ATOM 2051 C C . VAL A 1 251 ? 15.174 -12.607 -19.560 1.00 62.38 251 VAL A C 1
ATOM 2053 O O . VAL A 1 251 ? 15.991 -13.299 -18.963 1.00 62.38 251 VAL A O 1
ATOM 2056 N N . GLU A 1 252 ? 15.422 -11.325 -19.839 1.00 63.75 252 GLU A N 1
ATOM 2057 C CA . GLU A 1 252 ? 16.697 -10.683 -19.500 1.00 63.75 252 GLU A CA 1
ATOM 2058 C C . GLU A 1 252 ? 16.874 -10.365 -18.004 1.00 63.75 252 GLU A C 1
ATOM 2060 O O . GLU A 1 252 ? 18.012 -10.348 -17.530 1.00 63.75 252 GLU A O 1
ATOM 2065 N N . PHE A 1 253 ? 15.812 -10.081 -17.242 1.00 62.22 253 PHE A N 1
ATOM 2066 C CA . PHE A 1 253 ? 15.907 -9.909 -15.777 1.00 62.22 253 PHE A CA 1
ATOM 2067 C C . PHE A 1 253 ? 15.797 -11.240 -15.015 1.00 62.22 253 PHE A C 1
ATOM 2069 O O . PHE A 1 253 ? 16.243 -11.337 -13.870 1.00 62.22 253 PHE A O 1
ATOM 2076 N N . LEU A 1 254 ? 15.238 -12.270 -15.656 1.00 59.38 254 LEU A N 1
ATOM 2077 C CA . LEU A 1 254 ? 14.961 -13.584 -15.075 1.00 59.38 254 LEU A CA 1
ATOM 2078 C C . LEU A 1 254 ? 16.204 -14.430 -14.781 1.00 59.38 254 LEU A C 1
ATOM 2080 O O . LEU A 1 254 ? 16.118 -15.303 -13.919 1.00 59.38 254 LEU A O 1
ATOM 2084 N N . ASP A 1 255 ? 17.363 -14.144 -15.380 1.00 60.00 255 ASP A N 1
ATOM 2085 C CA . ASP A 1 255 ? 18.620 -14.841 -15.046 1.00 60.00 255 ASP A CA 1
ATOM 2086 C C . ASP A 1 255 ? 19.010 -14.675 -13.560 1.00 60.00 255 ASP A C 1
ATOM 2088 O O . ASP A 1 255 ? 19.687 -15.530 -12.988 1.00 60.00 255 ASP A O 1
ATOM 2092 N N . TYR A 1 256 ? 18.534 -13.612 -12.896 1.00 60.38 256 TYR A N 1
ATOM 2093 C CA . TYR A 1 256 ? 18.778 -13.350 -11.470 1.00 60.38 256 TYR A CA 1
ATOM 2094 C C . TYR A 1 256 ? 17.646 -13.836 -10.545 1.00 60.38 256 TYR A C 1
ATOM 2096 O O . TYR A 1 256 ? 17.783 -13.833 -9.322 1.00 60.38 256 TYR A O 1
ATOM 2104 N N . SER A 1 257 ? 16.520 -14.257 -11.119 1.00 60.38 257 SER A N 1
ATOM 2105 C CA . SER A 1 257 ? 15.249 -14.425 -10.409 1.00 60.38 257 SER A CA 1
ATOM 2106 C C . SER A 1 257 ? 15.154 -15.693 -9.556 1.00 60.38 257 SER A C 1
ATOM 2108 O O . SER A 1 257 ? 14.532 -15.685 -8.497 1.00 60.38 257 SER A O 1
ATOM 2110 N N . SER A 1 258 ? 15.858 -16.754 -9.957 1.00 61.34 258 SER A N 1
ATOM 2111 C CA . SER A 1 258 ? 15.927 -18.048 -9.260 1.00 61.34 258 SER A CA 1
ATOM 2112 C C . SER A 1 258 ? 16.625 -17.989 -7.891 1.00 61.34 258 SER A C 1
ATOM 2114 O O . SER A 1 258 ? 16.672 -18.984 -7.161 1.00 61.34 258 SER A O 1
ATOM 2116 N N . HIS A 1 259 ? 17.165 -16.822 -7.531 1.00 63.38 259 HIS A N 1
ATOM 2117 C CA . HIS A 1 259 ? 17.919 -16.591 -6.304 1.00 63.38 259 HIS A CA 1
ATOM 2118 C C . HIS A 1 259 ? 17.160 -15.757 -5.267 1.00 63.38 259 HIS A C 1
ATOM 2120 O O . HIS A 1 259 ? 17.686 -15.579 -4.174 1.00 63.38 259 HIS A O 1
ATOM 2126 N N . ILE A 1 260 ? 15.949 -15.263 -5.558 1.00 73.12 260 ILE A N 1
ATOM 2127 C CA . ILE A 1 260 ? 15.194 -14.458 -4.587 1.00 73.12 260 ILE A CA 1
ATOM 2128 C C . ILE A 1 260 ? 14.489 -15.370 -3.589 1.00 73.12 260 ILE A C 1
ATOM 2130 O O . ILE A 1 260 ? 13.430 -15.921 -3.873 1.00 73.12 260 ILE A O 1
ATOM 2134 N N . ARG A 1 261 ? 15.090 -15.550 -2.410 1.00 71.12 261 ARG A N 1
ATOM 2135 C CA . ARG A 1 261 ? 14.554 -16.441 -1.362 1.00 71.12 261 ARG A CA 1
ATOM 2136 C C . ARG A 1 261 ? 14.123 -15.708 -0.102 1.00 71.12 261 ARG A C 1
ATOM 2138 O O . ARG A 1 261 ? 13.593 -16.324 0.818 1.00 71.12 261 ARG A O 1
ATOM 2145 N N . ASN A 1 262 ? 14.441 -14.426 -0.029 1.00 75.56 262 ASN A N 1
ATOM 2146 C CA . ASN A 1 262 ? 14.143 -13.567 1.095 1.00 75.56 262 ASN A CA 1
ATOM 2147 C C . ASN A 1 262 ? 14.159 -12.102 0.640 1.00 75.56 262 ASN A C 1
ATOM 2149 O O . ASN A 1 262 ? 14.437 -11.759 -0.513 1.00 75.56 262 ASN A O 1
ATOM 2153 N N . LEU A 1 263 ? 13.873 -11.228 1.592 1.00 81.81 263 LEU A N 1
ATOM 2154 C CA . LEU A 1 263 ? 13.807 -9.796 1.381 1.00 81.81 263 LEU A CA 1
ATOM 2155 C C . LEU A 1 263 ? 15.165 -9.154 1.042 1.00 81.81 263 LEU A C 1
ATOM 2157 O O . LEU A 1 263 ? 15.205 -8.193 0.278 1.00 81.81 263 LEU A O 1
ATOM 2161 N N . GLU A 1 264 ? 16.276 -9.677 1.565 1.00 84.75 264 GLU A N 1
ATOM 2162 C CA . GLU A 1 264 ? 17.619 -9.188 1.232 1.00 84.75 264 GLU A CA 1
ATOM 2163 C C . GLU A 1 264 ? 17.955 -9.484 -0.236 1.00 84.75 264 GLU A C 1
ATOM 2165 O O . GLU A 1 264 ? 18.452 -8.615 -0.955 1.00 84.75 264 GLU A O 1
ATOM 2170 N N . ASP A 1 265 ? 17.617 -10.684 -0.711 1.00 83.56 265 ASP A N 1
ATOM 2171 C CA . ASP A 1 265 ? 17.751 -11.052 -2.119 1.00 83.56 265 ASP A CA 1
ATOM 2172 C C . ASP A 1 265 ? 16.848 -10.184 -3.003 1.00 83.56 265 ASP A C 1
ATOM 2174 O O . ASP A 1 265 ? 17.260 -9.766 -4.086 1.00 83.56 265 ASP A O 1
ATOM 2178 N N . PHE A 1 266 ? 15.646 -9.843 -2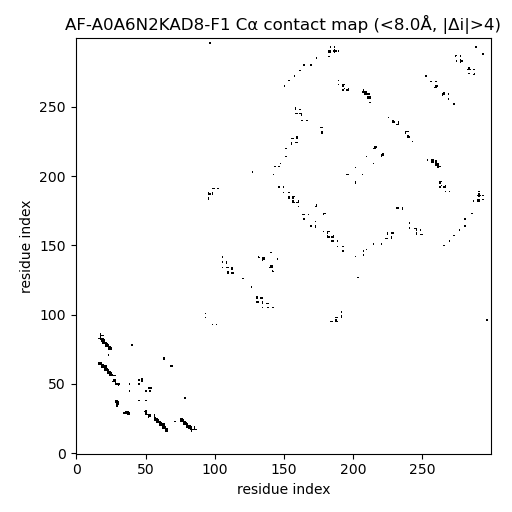.525 1.00 85.44 266 PHE A N 1
ATOM 2179 C CA . PHE A 1 266 ? 14.757 -8.921 -3.228 1.00 85.44 266 PHE A CA 1
ATOM 2180 C C . PHE A 1 266 ? 15.361 -7.517 -3.337 1.00 85.44 266 PHE A C 1
ATOM 2182 O O . PHE A 1 266 ? 15.380 -6.953 -4.427 1.00 85.44 266 PHE A O 1
ATOM 2189 N N . VAL A 1 267 ? 15.932 -6.968 -2.261 1.00 87.25 267 VAL A N 1
ATOM 2190 C CA . VAL A 1 267 ? 16.639 -5.674 -2.308 1.00 87.25 267 VAL A CA 1
ATOM 2191 C C . VAL A 1 267 ? 17.804 -5.718 -3.302 1.00 87.25 267 VAL A C 1
ATOM 2193 O O . VAL A 1 267 ? 17.920 -4.826 -4.145 1.00 87.25 267 VAL A O 1
ATOM 2196 N N . LYS A 1 268 ? 18.624 -6.779 -3.273 1.00 86.69 268 LYS A N 1
ATOM 2197 C CA . LYS A 1 268 ? 19.721 -6.976 -4.240 1.00 86.69 268 LYS A CA 1
ATOM 2198 C C . LYS A 1 268 ? 19.209 -7.040 -5.677 1.00 86.69 268 LYS A C 1
ATOM 2200 O O . LYS A 1 268 ? 19.838 -6.488 -6.577 1.00 86.69 268 LYS A O 1
ATOM 2205 N N . PHE A 1 269 ? 18.070 -7.690 -5.900 1.00 85.50 269 PHE A N 1
ATOM 2206 C CA . PHE A 1 269 ? 17.436 -7.763 -7.212 1.00 85.50 269 PHE A CA 1
ATOM 2207 C C . PHE A 1 269 ? 16.922 -6.402 -7.696 1.00 85.50 269 PHE A C 1
ATOM 2209 O O . PHE A 1 269 ? 17.094 -6.078 -8.875 1.00 85.50 269 PHE A O 1
ATOM 2216 N N . ILE A 1 270 ? 16.345 -5.583 -6.809 1.00 87.31 270 ILE A N 1
ATOM 2217 C CA . ILE A 1 270 ? 15.968 -4.201 -7.136 1.00 87.31 270 ILE A CA 1
ATOM 2218 C C . ILE A 1 270 ? 17.214 -3.420 -7.574 1.00 87.31 270 ILE A C 1
ATOM 2220 O O . ILE A 1 270 ? 17.214 -2.833 -8.658 1.00 87.31 270 ILE A O 1
ATOM 2224 N N . ASP A 1 271 ? 18.284 -3.460 -6.775 1.00 85.94 271 ASP A N 1
ATOM 2225 C CA . ASP A 1 271 ? 19.536 -2.749 -7.061 1.00 85.94 271 ASP A CA 1
ATOM 2226 C C . ASP A 1 271 ? 20.164 -3.199 -8.387 1.00 85.94 271 ASP A C 1
ATOM 2228 O O . ASP A 1 271 ? 20.540 -2.366 -9.217 1.00 85.94 271 ASP A O 1
ATOM 2232 N N . TYR A 1 272 ? 20.207 -4.512 -8.632 1.00 84.75 272 TYR A N 1
ATOM 2233 C CA . TYR A 1 272 ? 20.667 -5.086 -9.896 1.00 84.75 272 TYR A CA 1
ATOM 2234 C C . TYR A 1 272 ? 19.835 -4.594 -11.084 1.00 84.75 272 TYR A C 1
ATOM 2236 O O . TYR A 1 272 ? 20.389 -4.158 -12.096 1.00 84.75 272 TYR A O 1
ATOM 2244 N N . SER A 1 273 ? 18.506 -4.637 -10.962 1.00 81.44 273 SER A N 1
ATOM 2245 C CA . SER A 1 273 ? 17.597 -4.276 -12.052 1.00 81.44 273 SER A CA 1
ATOM 2246 C C . SER A 1 273 ? 17.754 -2.809 -12.447 1.00 81.44 273 SER A C 1
ATOM 2248 O O . SER A 1 273 ? 17.802 -2.472 -13.630 1.00 81.44 273 SER A O 1
ATOM 2250 N N . VAL A 1 274 ? 17.908 -1.937 -11.452 1.00 77.88 274 VAL A N 1
ATOM 2251 C CA . VAL A 1 274 ? 18.167 -0.509 -11.654 1.00 77.88 274 VAL A CA 1
ATOM 2252 C C . VAL A 1 274 ? 19.524 -0.293 -12.314 1.00 77.88 274 VAL A C 1
ATOM 2254 O O . VAL A 1 274 ? 19.604 0.438 -13.300 1.00 77.88 274 VAL A O 1
ATOM 2257 N N . ALA A 1 275 ? 20.589 -0.912 -11.797 1.00 79.31 275 ALA A N 1
ATOM 2258 C CA . ALA A 1 275 ? 21.936 -0.749 -12.343 1.00 79.31 275 ALA A CA 1
ATOM 2259 C C . ALA A 1 275 ? 22.008 -1.204 -13.809 1.00 79.31 275 ALA A C 1
ATOM 2261 O O . ALA A 1 275 ? 22.598 -0.521 -14.650 1.00 79.31 275 ALA A O 1
ATOM 2262 N N . LYS A 1 276 ? 21.341 -2.316 -14.138 1.00 78.31 276 LYS A N 1
ATOM 2263 C CA . LYS A 1 276 ? 21.232 -2.825 -15.509 1.00 78.31 276 LYS A CA 1
ATOM 2264 C C . LYS A 1 276 ? 20.527 -1.832 -16.437 1.00 78.31 276 LYS A C 1
ATOM 2266 O O . LYS A 1 276 ? 21.007 -1.602 -17.549 1.00 78.31 276 LYS A O 1
ATOM 2271 N N . LEU A 1 277 ? 19.439 -1.203 -15.989 1.00 74.00 277 LEU A N 1
ATOM 2272 C CA . LEU A 1 277 ? 18.762 -0.157 -16.765 1.00 74.00 277 LEU A CA 1
ATOM 2273 C C . LEU A 1 277 ? 19.646 1.077 -16.955 1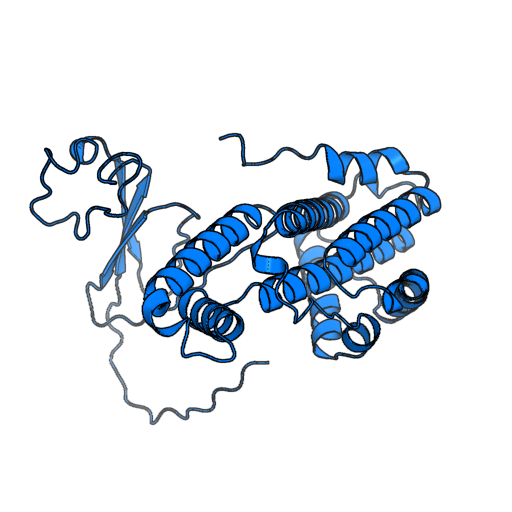.00 74.00 277 LEU A C 1
ATOM 2275 O O . LEU A 1 277 ? 19.817 1.541 -18.080 1.00 74.00 277 LEU A O 1
ATOM 2279 N N . SER A 1 278 ? 20.279 1.557 -15.889 1.00 72.25 278 SER A N 1
ATOM 2280 C CA . SER A 1 278 ? 21.221 2.679 -15.942 1.00 72.25 278 SER A CA 1
ATOM 2281 C C . SER A 1 278 ? 22.342 2.462 -16.964 1.00 72.25 278 SER A C 1
ATOM 2283 O O . SER A 1 278 ? 22.621 3.351 -17.770 1.00 72.25 278 SER A O 1
ATOM 2285 N N . ALA A 1 279 ? 22.944 1.268 -16.972 1.00 71.31 279 ALA A N 1
ATOM 2286 C CA . ALA A 1 279 ? 24.012 0.905 -17.902 1.00 71.31 279 ALA A CA 1
ATOM 2287 C C . ALA A 1 279 ? 23.521 0.792 -19.355 1.00 71.31 279 ALA A C 1
ATOM 2289 O O . ALA A 1 279 ? 24.219 1.206 -20.278 1.00 71.31 279 ALA A O 1
ATOM 2290 N N . THR A 1 280 ? 22.312 0.265 -19.560 1.00 68.75 280 THR A N 1
ATOM 2291 C CA . THR A 1 280 ? 21.734 0.071 -20.900 1.00 68.75 280 THR A CA 1
ATOM 2292 C C . THR A 1 280 ? 21.368 1.401 -21.562 1.00 68.75 280 THR A C 1
ATOM 2294 O O . THR A 1 280 ? 21.514 1.548 -22.774 1.00 68.75 280 THR A O 1
ATOM 2297 N N . PHE A 1 281 ? 20.936 2.392 -20.776 1.00 63.31 281 PHE A N 1
ATOM 2298 C CA . PHE A 1 281 ? 20.384 3.645 -21.301 1.00 63.31 281 PHE A CA 1
ATOM 2299 C C . PHE A 1 281 ? 21.269 4.882 -21.077 1.00 63.31 281 PHE A C 1
ATOM 2301 O O . PHE A 1 281 ? 20.870 5.978 -21.451 1.00 63.31 281 PHE A O 1
ATOM 2308 N N . SER A 1 282 ? 22.490 4.729 -20.541 1.00 59.25 282 SER A N 1
ATOM 2309 C CA . SER A 1 282 ? 23.439 5.836 -20.278 1.00 59.25 282 SER A CA 1
ATOM 2310 C C . SER A 1 282 ? 22.876 6.969 -19.394 1.00 59.25 282 SER A C 1
ATOM 2312 O O . SER A 1 282 ? 23.358 8.099 -19.444 1.00 59.25 282 SER A O 1
ATOM 2314 N N . GLU A 1 283 ? 21.873 6.672 -18.560 1.00 58.47 283 GLU A N 1
ATOM 2315 C CA . GLU A 1 283 ? 21.169 7.627 -17.683 1.00 58.47 283 GLU A CA 1
ATOM 2316 C C . GLU A 1 283 ? 21.372 7.306 -16.186 1.00 58.47 283 GLU A C 1
ATOM 2318 O O . GLU A 1 283 ? 20.480 7.497 -15.355 1.00 58.47 283 GLU A O 1
ATOM 2323 N N . GLU A 1 284 ? 22.567 6.829 -15.821 1.00 55.09 284 GLU A N 1
ATOM 2324 C CA . GLU A 1 284 ? 22.904 6.379 -14.461 1.00 55.09 284 GLU A CA 1
ATOM 2325 C C . GLU A 1 284 ? 22.538 7.401 -13.377 1.00 55.09 284 GLU A C 1
ATOM 2327 O O . GLU A 1 284 ? 22.016 7.042 -12.323 1.00 55.09 284 GLU A O 1
ATOM 2332 N N . PHE A 1 285 ? 22.698 8.694 -13.667 1.00 49.19 285 PHE A N 1
ATOM 2333 C CA . PHE A 1 285 ? 22.408 9.748 -12.704 1.00 49.19 285 PHE A CA 1
ATOM 2334 C C . PHE A 1 285 ? 20.914 9.873 -12.364 1.00 49.19 285 PHE A C 1
ATOM 2336 O O . PHE A 1 285 ? 20.589 10.143 -11.213 1.00 49.19 285 PHE A O 1
ATOM 2343 N N . PHE A 1 286 ? 19.986 9.670 -13.306 1.00 59.94 286 PHE A N 1
ATOM 2344 C CA . PHE A 1 286 ? 18.555 9.928 -13.074 1.00 59.94 286 PHE A CA 1
ATOM 2345 C C . PHE A 1 286 ? 17.875 8.802 -12.285 1.00 59.94 286 PHE A C 1
ATOM 2347 O O . PHE A 1 286 ? 17.159 9.066 -11.321 1.00 59.94 286 PHE A O 1
ATOM 2354 N N . LEU A 1 287 ? 18.140 7.545 -12.648 1.00 62.88 287 LEU A N 1
ATOM 2355 C CA . LEU A 1 287 ? 17.565 6.382 -11.964 1.00 62.88 287 LEU A CA 1
ATOM 2356 C C . LEU A 1 287 ? 18.148 6.217 -10.557 1.00 62.88 287 LEU A C 1
ATOM 2358 O O . LEU A 1 287 ? 17.404 6.010 -9.601 1.00 62.88 287 LEU A O 1
ATOM 2362 N N . VAL A 1 288 ? 19.465 6.385 -10.406 1.00 57.97 288 VAL A N 1
ATOM 2363 C CA . VAL A 1 288 ? 20.131 6.268 -9.100 1.00 57.97 288 VAL A CA 1
ATOM 2364 C C . VAL A 1 288 ? 19.792 7.455 -8.191 1.00 57.97 288 VAL A C 1
ATOM 2366 O O . VAL A 1 288 ? 19.544 7.254 -7.002 1.00 57.97 288 VAL A O 1
ATOM 2369 N N . SER A 1 289 ? 19.707 8.687 -8.716 1.00 58.69 289 SER A N 1
ATOM 2370 C CA . SER A 1 289 ? 19.264 9.836 -7.905 1.00 58.69 289 SER A CA 1
ATOM 2371 C C . SER A 1 289 ? 17.780 9.769 -7.546 1.00 58.69 289 SER A C 1
ATOM 2373 O O . SER A 1 289 ? 17.432 10.126 -6.426 1.00 58.69 289 SER A O 1
ATOM 2375 N N . GLY A 1 290 ? 16.909 9.261 -8.424 1.00 59.66 290 GLY A N 1
ATOM 2376 C CA . GLY A 1 290 ? 15.488 9.064 -8.121 1.00 59.66 290 GLY A CA 1
ATOM 2377 C C . GLY A 1 290 ? 15.246 8.070 -6.981 1.00 59.66 290 GLY A C 1
ATOM 2378 O O . GLY A 1 290 ? 14.367 8.294 -6.152 1.00 59.66 290 GLY A O 1
ATOM 2379 N N . LEU A 1 291 ? 16.060 7.014 -6.888 1.00 58.16 291 LEU A N 1
ATOM 2380 C CA . LEU A 1 291 ? 15.990 6.036 -5.793 1.00 58.16 291 LEU A CA 1
ATOM 2381 C C . LEU A 1 291 ? 16.542 6.561 -4.467 1.00 58.16 291 LEU A C 1
ATOM 2383 O O . LEU A 1 291 ? 16.069 6.146 -3.411 1.00 58.16 291 LEU A O 1
ATOM 2387 N N . ASN A 1 292 ? 17.551 7.433 -4.521 1.00 56.78 292 ASN A N 1
ATOM 2388 C CA . ASN A 1 292 ? 18.281 7.879 -3.333 1.00 56.78 292 ASN A CA 1
ATOM 2389 C C . ASN A 1 292 ? 17.828 9.254 -2.803 1.00 56.78 292 ASN A C 1
ATOM 2391 O O . ASN A 1 292 ? 17.980 9.501 -1.611 1.00 56.78 292 ASN A O 1
ATOM 2395 N N . ASN A 1 293 ? 17.276 10.139 -3.647 1.00 51.53 293 ASN A N 1
ATOM 2396 C CA . ASN A 1 293 ? 17.104 11.571 -3.345 1.00 51.53 293 ASN A CA 1
ATOM 2397 C C . ASN A 1 293 ? 15.682 12.129 -3.587 1.00 51.53 293 ASN A C 1
ATOM 2399 O O . ASN A 1 293 ? 15.512 13.350 -3.567 1.00 51.53 293 ASN A O 1
ATOM 2403 N N . TRP A 1 294 ? 14.658 11.308 -3.860 1.00 52.50 294 TRP A N 1
ATOM 2404 C CA . TRP A 1 294 ? 13.304 11.846 -4.073 1.00 52.50 294 TRP A CA 1
ATOM 2405 C C . TRP A 1 294 ? 12.691 12.356 -2.754 1.00 52.50 294 TRP A C 1
ATOM 2407 O O . TRP A 1 294 ? 12.709 11.615 -1.768 1.00 52.50 294 TRP A O 1
ATOM 2417 N N . PRO A 1 295 ? 12.142 13.591 -2.711 1.00 43.66 295 PRO A N 1
ATOM 2418 C CA . PRO A 1 295 ? 11.631 14.188 -1.482 1.00 43.66 295 PRO A CA 1
ATOM 2419 C C . PRO A 1 295 ? 10.519 13.335 -0.871 1.00 43.66 295 PRO A C 1
ATOM 2421 O O . PRO A 1 295 ? 9.551 12.954 -1.535 1.00 43.66 295 PRO A O 1
ATOM 2424 N N . LEU A 1 296 ? 10.694 13.032 0.410 1.00 47.28 296 LEU A N 1
ATOM 2425 C CA . LEU A 1 296 ? 9.769 12.258 1.218 1.00 47.28 296 LEU A CA 1
ATOM 2426 C C . LEU A 1 296 ? 8.715 13.198 1.808 1.00 47.28 296 LEU A C 1
ATOM 2428 O O . LEU A 1 296 ? 9.034 14.276 2.296 1.00 47.28 296 LEU A O 1
ATOM 2432 N N . PHE A 1 297 ? 7.465 12.748 1.851 1.00 44.03 297 PHE A N 1
ATOM 2433 C CA . PHE A 1 297 ? 6.439 13.359 2.705 1.00 44.03 297 PHE A CA 1
ATOM 2434 C C . PHE A 1 297 ? 6.671 13.070 4.206 1.00 44.03 297 PHE A C 1
ATOM 2436 O O . PHE A 1 297 ? 5.822 13.400 5.021 1.00 44.03 297 PHE A O 1
ATOM 2443 N N . GLU A 1 298 ? 7.800 12.453 4.581 1.00 43.09 298 GLU A N 1
ATOM 2444 C CA . GLU A 1 298 ? 8.146 12.136 5.977 1.00 43.09 298 GLU A CA 1
ATOM 2445 C C . GLU A 1 298 ? 8.670 13.360 6.766 1.00 43.09 298 GLU A C 1
ATOM 2447 O O . GLU A 1 298 ? 8.764 13.274 7.984 1.00 43.09 298 GLU A O 1
ATOM 2452 N N . ASP A 1 299 ? 8.935 14.501 6.107 1.00 34.62 299 ASP A N 1
ATOM 2453 C CA . ASP A 1 299 ? 9.436 15.743 6.734 1.00 34.62 299 ASP A CA 1
ATOM 2454 C C . ASP A 1 299 ? 8.343 16.814 7.011 1.00 34.62 299 ASP A C 1
ATOM 2456 O O . ASP A 1 299 ? 8.664 18.001 7.137 1.00 34.62 299 ASP A O 1
ATOM 2460 N N . GLN A 1 300 ? 7.052 16.448 7.090 1.00 31.00 300 GLN A N 1
ATOM 2461 C CA . GLN A 1 300 ? 5.952 17.382 7.428 1.00 31.00 300 GLN A CA 1
ATOM 2462 C C . GLN A 1 300 ? 5.056 16.911 8.572 1.00 31.00 300 GLN A C 1
ATOM 2464 O O . GLN A 1 300 ? 4.617 15.741 8.544 1.00 31.00 300 GLN A O 1
#

InterPro domains:
  IPR003347 JmjC domain [PF02373] (61-93)
  IPR003347 JmjC domain [PS51184] (1-110)
  IPR050910 JMJD6 family arginine demethylases/lysyl-hydroxylases [PTHR12480] (46-163)

pLDDT: mean 74.35, std 17.99, range [20.3, 95.88]

Secondary structure (DSSP, 8-state):
-------------------EEEEEEES--BSTTT-S-B-S-TTS---TTT-TTGGG-EEEEEEEPTT------TT-EEEEEESSS----------TTTHHHHHHHHHHHHHHHHHHTGGGGGG-TTHHHHHHHHHHHHHS--HHHHHHHHHHHHHHHHHHHHHHHHHS-TTTGGG-HHHHHHHHHHHHHHHHHHHHHT-GGGGSSS-----HHHHHH-HHHHHHHHHHHHHHHHHHT-PPPPHHHHHHHHHHHHTTGGG--SHHHHHHHHHHHHHHHHHHHT-HHHHHHHHHHPPPGGG-

Organism: Salix viminalis (NCBI:txid40686)

Radius of gyration: 23.33 Å; Cα contacts (8 Å, |Δi|>4): 281; chains: 1; bounding box: 62×49×60 Å